Protein AF-A0A0C2GSX7-F1 (afdb_monomer_lite)

Radius of gyration: 16.63 Å; chains: 1; bounding box: 47×55×34 Å

Foldseek 3Di:
DQFQVVQQVVQQVLCVVLPHPFGKGWQADFPPDFSLVQAPPVQQQQFAAAPVRHTQFRGVQCLQAQGFGDQDFAAASVGDTPPGLDFKEHHCAAHNRGHHPFRQNNLNHQDQVGWGWIFRSVDRSRHHHVTDTDGLVDWTKIKMKTYHPDPVVVVCVCVVVVPPPSYIYIHIDGTDNSHDDPDPDDPPPDD

Secondary structure (DSSP, 8-state):
--SHHHHHHHHHHHHHHTT--SEEEE---BTTB-GGGSS-GGGTTS-EE-TTS-EEES-HHHHHTT----SPPPBBTTS-B-SSS--EEE--B-GGGPBPS-BHHHHT---TT-EEEEEETTSTTTTTTT-EEEETTS-EEEEEEEE----HHHHHHHHHTT---SSEEEEEEEEE-SS------------

Structure (mmCIF, N/CA/C/O backbone):
data_AF-A0A0C2GSX7-F1
#
_entry.id   AF-A0A0C2GSX7-F1
#
loop_
_atom_site.group_PDB
_atom_site.id
_atom_site.type_symbol
_atom_site.label_atom_id
_atom_site.label_alt_id
_atom_site.label_comp_id
_atom_site.label_asym_id
_atom_site.label_entity_id
_atom_site.label_seq_id
_atom_site.pdbx_PDB_ins_code
_atom_site.Cartn_x
_atom_site.Cartn_y
_atom_site.Cartn_z
_atom_site.occupancy
_atom_site.B_iso_or_equiv
_atom_site.auth_seq_id
_atom_site.auth_comp_id
_atom_site.auth_asym_id
_atom_site.auth_atom_id
_atom_site.pdbx_PDB_model_num
ATOM 1 N N . MET A 1 1 ? 8.573 -13.020 -2.183 1.00 79.00 1 MET A N 1
ATOM 2 C CA . MET A 1 1 ? 7.251 -12.721 -2.747 1.00 79.00 1 MET A CA 1
ATOM 3 C C . MET A 1 1 ? 6.743 -13.812 -3.682 1.00 79.00 1 MET A C 1
ATOM 5 O O . MET A 1 1 ? 5.621 -14.220 -3.447 1.00 79.00 1 MET A O 1
ATOM 9 N N . ARG A 1 2 ? 7.514 -14.383 -4.634 1.00 86.88 2 ARG A N 1
ATOM 10 C CA . ARG A 1 2 ? 6.996 -15.431 -5.569 1.00 86.88 2 ARG A CA 1
ATOM 11 C C . ARG A 1 2 ? 5.756 -14.955 -6.351 1.00 86.88 2 ARG A C 1
ATOM 13 O O . ARG A 1 2 ? 4.815 -15.706 -6.605 1.00 86.88 2 ARG A O 1
ATOM 20 N 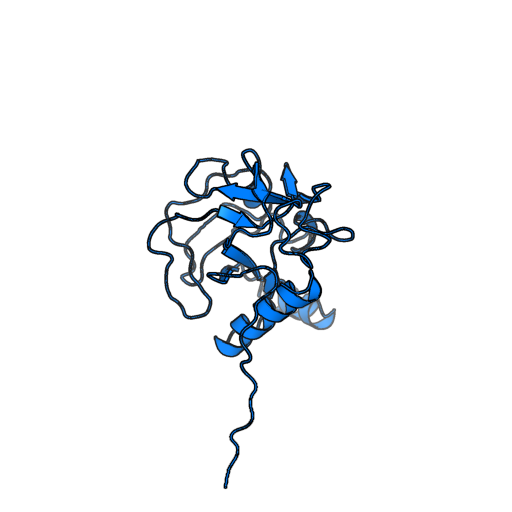N . GLY A 1 3 ? 5.762 -13.677 -6.705 1.00 91.12 3 GLY A N 1
ATOM 21 C CA . GLY A 1 3 ? 4.652 -12.974 -7.325 1.00 91.12 3 GLY A CA 1
ATOM 22 C C . GLY A 1 3 ? 3.571 -12.487 -6.359 1.00 91.12 3 GLY A C 1
ATOM 23 O O . GLY A 1 3 ? 3.593 -12.795 -5.169 1.00 91.12 3 GLY A O 1
ATOM 24 N N . MET A 1 4 ? 2.586 -11.751 -6.888 1.00 92.25 4 MET A N 1
ATOM 25 C CA . MET A 1 4 ? 1.484 -11.176 -6.092 1.00 92.25 4 MET A CA 1
ATOM 26 C C . MET A 1 4 ? 0.751 -12.184 -5.210 1.00 92.25 4 MET A C 1
ATOM 28 O O . MET A 1 4 ? 0.514 -11.917 -4.038 1.00 92.25 4 MET A O 1
ATOM 32 N N . ARG A 1 5 ? 0.424 -13.368 -5.745 1.00 92.19 5 ARG A N 1
ATOM 33 C CA . ARG A 1 5 ? -0.280 -14.409 -4.975 1.00 92.19 5 ARG A CA 1
ATOM 34 C C . ARG A 1 5 ? 0.521 -14.863 -3.759 1.00 92.19 5 ARG A C 1
ATOM 36 O O . ARG A 1 5 ? -0.068 -15.159 -2.728 1.00 92.19 5 ARG A O 1
ATOM 43 N N . GLY A 1 6 ? 1.847 -14.930 -3.873 1.00 92.62 6 GLY A N 1
ATOM 44 C CA . GLY A 1 6 ? 2.701 -15.290 -2.747 1.00 92.62 6 GLY A CA 1
ATOM 45 C C . GLY A 1 6 ? 2.819 -14.163 -1.720 1.00 92.62 6 GLY A C 1
ATOM 46 O O . GLY A 1 6 ? 2.856 -14.454 -0.529 1.00 92.62 6 GLY A O 1
ATOM 47 N N . ALA A 1 7 ? 2.808 -12.897 -2.154 1.00 93.12 7 ALA A N 1
ATOM 48 C CA . ALA A 1 7 ? 2.745 -11.747 -1.249 1.00 93.12 7 ALA A CA 1
ATOM 49 C C . ALA A 1 7 ? 1.418 -11.706 -0.464 1.00 93.12 7 ALA A C 1
ATOM 51 O O . ALA A 1 7 ? 1.440 -11.637 0.763 1.00 93.12 7 ALA A O 1
ATOM 52 N N . ASP A 1 8 ? 0.279 -11.852 -1.149 1.00 93.69 8 ASP A N 1
ATOM 53 C CA . ASP A 1 8 ? -1.048 -11.928 -0.517 1.00 93.69 8 ASP A CA 1
ATOM 54 C C . ASP A 1 8 ? -1.158 -13.129 0.435 1.00 93.69 8 ASP A C 1
ATOM 56 O O . ASP A 1 8 ? -1.622 -12.990 1.566 1.00 93.69 8 ASP A O 1
ATOM 60 N N . LEU A 1 9 ? -0.680 -14.307 0.014 1.00 93.19 9 LEU A N 1
ATOM 61 C CA . LEU A 1 9 ? -0.671 -15.503 0.858 1.00 93.19 9 LEU A CA 1
ATOM 62 C C . LEU A 1 9 ? 0.166 -15.303 2.126 1.00 93.19 9 LEU A C 1
ATOM 64 O O . LEU A 1 9 ? -0.189 -15.839 3.174 1.00 93.19 9 LEU A O 1
ATOM 68 N N . GLN A 1 10 ? 1.263 -14.548 2.049 1.00 92.62 10 GLN A N 1
ATOM 69 C CA . GLN A 1 10 ? 2.066 -14.246 3.226 1.00 92.62 10 GLN A CA 1
ATOM 70 C C . GLN A 1 10 ? 1.304 -13.345 4.200 1.00 92.62 10 GLN A C 1
ATOM 72 O O . GLN A 1 10 ? 1.200 -13.706 5.367 1.00 92.62 10 GLN A O 1
ATOM 77 N N . CYS A 1 11 ? 0.716 -12.239 3.726 1.00 93.88 11 CYS A N 1
ATOM 78 C CA . CYS A 1 11 ? -0.132 -11.378 4.559 1.00 93.88 11 CYS A CA 1
ATOM 79 C C . CYS A 1 11 ? -1.245 -12.182 5.240 1.00 93.88 11 CYS A C 1
ATOM 81 O O . CYS A 1 11 ? -1.454 -12.056 6.444 1.00 93.88 11 CYS A O 1
ATOM 83 N N . TYR A 1 12 ? -1.909 -13.064 4.489 1.00 93.06 12 TYR A N 1
ATOM 84 C CA . TYR A 1 12 ? -2.922 -13.959 5.034 1.00 93.06 12 TYR A CA 1
ATOM 85 C C . TYR A 1 12 ? -2.361 -14.877 6.130 1.00 93.06 12 TYR A C 1
ATOM 87 O O . TYR A 1 12 ? -2.949 -14.987 7.201 1.00 93.06 12 TYR A O 1
ATOM 95 N N . ARG A 1 13 ? -1.224 -15.540 5.892 1.00 93.62 13 ARG A N 1
ATOM 96 C CA . ARG A 1 13 ? -0.632 -16.481 6.856 1.00 93.62 13 ARG A CA 1
ATOM 97 C C . ARG A 1 13 ? -0.191 -15.795 8.142 1.00 93.62 13 ARG A C 1
ATOM 99 O O . ARG A 1 13 ? -0.545 -16.277 9.212 1.00 93.62 13 ARG A O 1
ATOM 106 N N . GLU A 1 14 ? 0.535 -14.686 8.040 1.00 93.00 14 GLU A N 1
ATOM 107 C CA . GLU A 1 14 ? 0.982 -13.909 9.203 1.00 93.00 14 GLU A CA 1
ATOM 108 C C . GLU A 1 14 ? -0.211 -13.420 10.033 1.00 93.00 14 GLU A C 1
ATOM 110 O O . G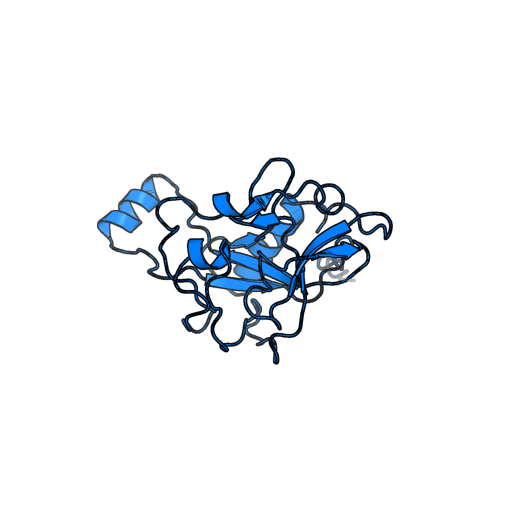LU A 1 14 ? -0.223 -13.576 11.253 1.00 93.00 14 GLU A O 1
ATOM 115 N N . ALA A 1 15 ? -1.270 -12.940 9.372 1.00 91.19 15 ALA A N 1
ATOM 116 C CA . ALA A 1 15 ? -2.510 -12.548 10.036 1.00 91.19 15 ALA A CA 1
ATOM 117 C C . ALA A 1 15 ? -3.138 -13.706 10.826 1.00 91.19 15 ALA A C 1
ATOM 119 O O . ALA A 1 15 ? -3.482 -13.544 11.996 1.00 91.19 15 ALA A O 1
ATOM 120 N N . ARG A 1 16 ? -3.251 -14.896 10.219 1.00 91.69 16 ARG A N 1
ATOM 121 C CA . ARG A 1 16 ? -3.828 -16.074 10.887 1.00 91.69 16 ARG A CA 1
ATOM 122 C C . ARG A 1 16 ? -2.973 -16.562 12.050 1.00 91.69 16 ARG A C 1
ATOM 124 O O . ARG A 1 16 ? -3.526 -16.889 13.094 1.00 91.69 16 ARG A O 1
ATOM 131 N N . MET A 1 17 ? -1.649 -16.565 11.900 1.00 92.19 17 MET A N 1
ATOM 132 C CA . MET A 1 17 ? -0.729 -16.931 12.984 1.00 92.19 17 MET A CA 1
ATOM 133 C C . MET A 1 17 ? -0.799 -15.944 14.157 1.00 92.19 17 MET A C 1
ATOM 135 O O . MET A 1 17 ? -0.690 -16.358 15.306 1.00 92.19 17 MET A O 1
ATOM 139 N N . ALA A 1 18 ? -1.048 -14.663 13.882 1.00 90.81 18 ALA A N 1
ATOM 140 C CA . ALA A 1 18 ? -1.250 -13.633 14.899 1.00 90.81 18 ALA A CA 1
ATOM 141 C C . ALA A 1 18 ? -2.682 -13.585 15.480 1.00 90.81 18 ALA A C 1
ATOM 143 O O . ALA A 1 18 ? -2.968 -12.746 16.338 1.00 90.81 18 ALA A O 1
ATOM 144 N N . GLY A 1 19 ? -3.578 -14.479 15.040 1.00 90.06 19 GLY A N 1
ATOM 145 C CA . GLY A 1 19 ? -4.940 -14.612 15.563 1.00 90.06 19 GLY A CA 1
ATOM 146 C C . GLY A 1 19 ? -5.969 -13.648 14.963 1.00 90.06 19 GLY A C 1
ATOM 147 O O . GLY A 1 19 ? -7.062 -13.516 15.511 1.00 90.06 19 GLY A O 1
ATOM 148 N N . PHE A 1 20 ? -5.664 -12.978 13.848 1.00 88.00 20 PHE A N 1
ATOM 149 C CA . PHE A 1 20 ? -6.642 -12.131 13.163 1.00 88.00 20 PHE A CA 1
ATOM 150 C C . PHE A 1 20 ? -7.714 -12.978 12.458 1.00 88.00 20 PHE A C 1
ATOM 152 O O . PHE A 1 20 ? -7.427 -13.965 11.768 1.00 88.00 20 PHE A O 1
ATOM 159 N N . THR A 1 21 ? -8.976 -12.577 12.618 1.00 86.62 21 THR A N 1
ATOM 160 C CA . THR A 1 21 ? -10.135 -13.220 11.977 1.00 86.62 21 THR A CA 1
ATOM 161 C C . THR A 1 21 ? -10.408 -12.663 10.580 1.00 86.62 21 THR A C 1
ATOM 163 O O . THR A 1 21 ? -10.909 -13.393 9.718 1.00 86.62 21 THR A O 1
ATOM 166 N N . THR A 1 22 ? -10.021 -11.416 10.328 1.00 85.56 22 THR A N 1
ATOM 167 C CA . THR A 1 22 ? -10.161 -10.737 9.039 1.00 85.56 22 THR A CA 1
ATOM 168 C C . THR A 1 22 ? -9.042 -11.112 8.066 1.00 85.56 22 THR A C 1
ATOM 170 O O . THR A 1 22 ? -8.089 -11.819 8.408 1.00 85.56 22 THR A O 1
ATOM 173 N N . THR A 1 23 ? -9.204 -10.722 6.803 1.00 87.56 23 THR A N 1
ATOM 174 C CA . THR A 1 23 ? -8.274 -11.066 5.723 1.00 87.56 23 THR A CA 1
ATOM 175 C C . THR A 1 23 ? -7.364 -9.881 5.432 1.00 87.56 23 THR A C 1
ATOM 177 O O . THR A 1 23 ? -7.813 -8.742 5.397 1.00 87.56 23 THR A O 1
ATOM 180 N N . PHE A 1 24 ? -6.085 -10.152 5.180 1.00 92.88 24 PHE A N 1
ATOM 181 C CA . PHE A 1 24 ? -5.092 -9.140 4.828 1.00 92.88 24 PHE A CA 1
ATOM 182 C C . PHE A 1 24 ? -4.537 -9.394 3.432 1.00 92.88 24 PHE A C 1
ATOM 184 O O . PHE A 1 24 ? -4.315 -10.544 3.046 1.00 92.88 24 PHE A O 1
ATOM 191 N N . ARG A 1 25 ? -4.285 -8.315 2.688 1.00 94.62 25 ARG A N 1
ATOM 192 C CA . ARG A 1 25 ? -3.679 -8.348 1.350 1.00 94.62 25 ARG A CA 1
ATOM 193 C C . ARG A 1 25 ? -2.470 -7.431 1.272 1.00 94.62 25 ARG A C 1
ATOM 195 O O . ARG A 1 25 ? -2.396 -6.439 1.993 1.00 94.62 25 ARG A O 1
ATOM 202 N N . ALA A 1 26 ? -1.525 -7.767 0.402 1.00 95.38 26 ALA A N 1
ATOM 203 C CA . ALA A 1 26 ? -0.302 -6.999 0.227 1.00 95.38 26 ALA A CA 1
ATOM 204 C C . ALA A 1 26 ? -0.599 -5.672 -0.483 1.00 95.38 26 ALA A C 1
ATOM 206 O O . ALA A 1 26 ? -1.263 -5.655 -1.517 1.00 95.38 26 ALA A O 1
ATOM 207 N N . MET A 1 27 ? -0.067 -4.567 0.042 1.00 95.12 27 MET A N 1
ATOM 208 C CA . MET A 1 27 ? -0.166 -3.223 -0.539 1.00 95.12 27 MET A CA 1
ATOM 209 C C . MET A 1 27 ? 0.795 -3.054 -1.722 1.00 95.12 27 MET A C 1
ATOM 211 O O . MET A 1 27 ? 1.740 -2.271 -1.671 1.00 95.12 27 MET A O 1
ATOM 215 N N . LEU A 1 28 ? 0.575 -3.830 -2.781 1.00 95.25 28 LEU A N 1
ATOM 216 C CA . LEU A 1 28 ? 1.411 -3.860 -3.976 1.00 95.25 28 LEU A CA 1
ATOM 217 C C . LEU A 1 28 ? 0.544 -3.725 -5.230 1.00 95.25 28 LEU A C 1
ATOM 219 O O . LEU A 1 28 ? -0.507 -4.354 -5.346 1.00 95.25 28 LEU A O 1
ATOM 223 N N . SER A 1 29 ? 1.019 -2.957 -6.203 1.00 95.19 29 SER A N 1
ATOM 224 C CA . SER A 1 29 ? 0.479 -2.987 -7.563 1.00 95.19 29 SER A CA 1
ATOM 225 C C . SER A 1 29 ? 1.067 -4.136 -8.376 1.00 95.19 29 SER A C 1
ATOM 227 O O . SER A 1 29 ? 2.153 -4.633 -8.097 1.00 95.19 29 SER A O 1
ATOM 229 N N . SER A 1 30 ? 0.362 -4.552 -9.422 1.00 90.88 30 SER A N 1
ATOM 230 C CA . SER A 1 30 ? 0.815 -5.549 -10.392 1.00 90.88 30 SER A CA 1
ATOM 231 C C . SER A 1 30 ? 0.183 -5.325 -11.760 1.00 90.88 30 SER A C 1
ATOM 233 O O . SER A 1 30 ? -0.688 -4.467 -11.923 1.00 90.88 30 SER A O 1
ATOM 235 N N . ASN A 1 31 ? 0.567 -6.156 -12.729 1.00 87.50 31 ASN A N 1
ATOM 236 C CA . ASN A 1 31 ? 0.040 -6.143 -14.093 1.00 87.50 31 ASN A CA 1
ATOM 237 C C . ASN A 1 31 ? -1.496 -6.094 -14.173 1.00 87.50 31 ASN A C 1
ATOM 239 O O . ASN A 1 31 ? -2.031 -5.433 -15.055 1.00 87.50 31 ASN A O 1
ATOM 243 N N . VAL A 1 32 ? -2.205 -6.741 -13.242 1.00 87.56 32 VAL A N 1
ATOM 244 C CA . VAL A 1 32 ? -3.678 -6.827 -13.251 1.00 87.56 32 VAL A CA 1
ATOM 245 C C . VAL A 1 32 ? -4.361 -6.096 -12.095 1.00 87.56 32 VAL A C 1
ATOM 247 O O . VAL A 1 32 ? -5.584 -6.009 -12.068 1.00 87.56 32 VAL A O 1
ATOM 250 N N . GLN A 1 33 ? -3.612 -5.531 -11.144 1.00 90.62 33 GLN A N 1
ATOM 251 C CA . GLN A 1 33 ? -4.190 -4.841 -9.987 1.00 90.62 33 GLN A CA 1
ATOM 252 C C . GLN A 1 33 ? -3.463 -3.542 -9.647 1.00 90.62 33 GLN A C 1
ATOM 254 O O . GLN A 1 33 ? -2.251 -3.535 -9.470 1.00 90.62 33 GLN A O 1
ATOM 259 N N . ASP A 1 34 ? -4.229 -2.460 -9.532 1.00 94.62 34 ASP A N 1
ATOM 260 C CA . ASP A 1 34 ? -3.755 -1.202 -8.957 1.00 94.62 34 ASP A CA 1
ATOM 261 C C . ASP A 1 34 ? -3.871 -1.272 -7.438 1.00 94.62 34 ASP A C 1
ATOM 263 O O . ASP A 1 34 ? -4.859 -1.805 -6.919 1.00 94.62 34 ASP A O 1
ATOM 267 N N . MET A 1 35 ? -2.916 -0.673 -6.731 1.00 94.75 35 MET A N 1
ATOM 268 C CA . MET A 1 35 ? -2.948 -0.580 -5.275 1.00 94.75 35 MET A CA 1
ATOM 269 C C . MET A 1 35 ? -4.243 0.082 -4.785 1.00 94.75 35 MET A C 1
ATOM 271 O O . MET A 1 35 ? -4.851 -0.408 -3.840 1.00 94.75 35 MET A O 1
ATOM 275 N N . LEU A 1 36 ? -4.740 1.106 -5.495 1.00 94.00 36 LEU A N 1
ATOM 276 C CA . LEU A 1 36 ? -6.027 1.769 -5.225 1.00 94.00 36 LEU A CA 1
ATOM 277 C C . LEU A 1 36 ? -7.195 0.790 -5.018 1.00 94.00 36 LEU A C 1
ATOM 279 O O . LEU A 1 36 ? -8.053 1.025 -4.169 1.00 94.00 36 LEU A O 1
ATOM 283 N N . ARG A 1 37 ? -7.219 -0.307 -5.784 1.00 92.44 37 ARG A N 1
ATOM 284 C CA . ARG A 1 37 ? -8.322 -1.279 -5.829 1.00 92.44 37 ARG A CA 1
ATOM 285 C C . ARG A 1 37 ? -8.176 -2.433 -4.836 1.00 92.44 37 ARG A C 1
ATOM 287 O O . ARG A 1 37 ? -8.962 -3.375 -4.891 1.00 92.44 37 ARG A O 1
ATOM 294 N N . ILE A 1 38 ? -7.171 -2.404 -3.961 1.00 92.62 38 ILE A N 1
ATOM 295 C CA . ILE A 1 38 ? -7.025 -3.418 -2.908 1.00 92.62 38 ILE A CA 1
ATOM 296 C C . ILE A 1 38 ? -8.147 -3.274 -1.877 1.00 92.62 38 ILE A C 1
ATOM 298 O O . ILE A 1 38 ? -8.738 -4.276 -1.479 1.00 92.62 38 ILE A O 1
ATOM 302 N N . VAL A 1 39 ? -8.444 -2.031 -1.490 1.00 90.69 39 VAL A N 1
ATOM 303 C CA . VAL A 1 39 ? -9.541 -1.672 -0.587 1.00 90.69 39 VAL A CA 1
ATOM 304 C C . VAL A 1 39 ? -10.783 -1.341 -1.413 1.00 90.69 39 VAL A C 1
ATOM 306 O O . VAL A 1 39 ? -10.698 -0.680 -2.454 1.00 90.69 39 VAL A O 1
ATOM 309 N N . HIS A 1 40 ? -11.943 -1.809 -0.951 1.00 88.25 40 HIS A N 1
ATOM 310 C CA . HIS A 1 40 ? -13.218 -1.561 -1.612 1.00 88.25 40 HIS A CA 1
ATOM 311 C C . HIS A 1 40 ? -13.533 -0.057 -1.660 1.00 88.25 40 HIS A C 1
ATOM 313 O O . HIS A 1 40 ? -13.227 0.684 -0.728 1.00 88.25 40 HIS A O 1
ATOM 319 N N . ALA A 1 41 ? -14.181 0.402 -2.736 1.00 88.12 41 ALA A N 1
ATOM 320 C CA . ALA A 1 41 ? -14.427 1.830 -2.960 1.00 88.12 41 ALA A CA 1
ATOM 321 C C . ALA A 1 41 ? -15.225 2.508 -1.831 1.00 88.12 41 ALA A C 1
ATOM 323 O O . ALA A 1 41 ? -15.006 3.681 -1.538 1.00 88.12 41 ALA A O 1
ATOM 324 N N . ALA A 1 42 ? -16.109 1.758 -1.165 1.00 85.94 42 ALA A N 1
ATOM 325 C CA . ALA A 1 42 ? -16.900 2.238 -0.028 1.00 85.94 42 ALA A CA 1
ATOM 326 C C . ALA A 1 42 ? -16.069 2.559 1.232 1.00 85.94 42 ALA A C 1
ATOM 328 O O . ALA A 1 42 ? -16.569 3.258 2.114 1.00 85.94 42 ALA A O 1
ATOM 329 N N . ASP A 1 43 ? -14.829 2.067 1.305 1.00 87.00 43 ASP A N 1
ATOM 330 C CA . ASP A 1 43 ? -13.919 2.243 2.443 1.00 87.00 43 ASP A CA 1
ATOM 331 C C . ASP A 1 43 ? -12.741 3.172 2.108 1.00 87.00 43 ASP A C 1
ATOM 333 O O . ASP A 1 43 ? -11.790 3.305 2.875 1.00 87.00 43 ASP A O 1
ATOM 337 N N . TRP A 1 44 ? -12.785 3.854 0.960 1.00 91.00 44 TRP A N 1
ATOM 338 C CA . TRP A 1 44 ? -11.729 4.782 0.547 1.00 91.00 44 TRP A CA 1
ATOM 339 C C . TRP A 1 44 ? -11.543 5.977 1.496 1.00 91.00 44 TRP A C 1
ATOM 341 O O . TRP A 1 44 ? -10.443 6.530 1.572 1.00 91.00 44 TRP A O 1
ATOM 351 N N . ASP A 1 45 ? -12.593 6.346 2.231 1.00 91.38 45 ASP A N 1
ATOM 352 C CA . ASP A 1 45 ? -12.582 7.407 3.245 1.00 91.38 45 ASP A CA 1
ATOM 353 C C . ASP A 1 45 ? -12.387 6.889 4.673 1.00 91.38 45 ASP A C 1
ATOM 355 O O . ASP A 1 45 ? -12.345 7.676 5.614 1.00 91.38 45 ASP A O 1
ATOM 359 N N . THR A 1 46 ? -12.236 5.576 4.849 1.00 89.88 46 THR A N 1
ATOM 360 C CA . THR A 1 46 ? -12.050 4.977 6.169 1.00 89.88 46 THR A CA 1
ATOM 361 C C . THR A 1 46 ? -10.647 5.300 6.699 1.00 89.88 46 THR A C 1
ATOM 363 O O . THR A 1 46 ? -9.664 5.051 5.986 1.00 89.88 46 THR A O 1
ATOM 366 N N . PRO A 1 47 ? -10.518 5.846 7.926 1.00 93.12 47 PRO A N 1
ATOM 367 C CA . PRO A 1 47 ? -9.229 6.125 8.550 1.00 93.12 47 PRO A CA 1
ATOM 368 C C . PRO A 1 47 ? -8.336 4.896 8.631 1.00 93.12 47 PRO A C 1
ATOM 370 O O . PRO A 1 47 ? -8.813 3.784 8.830 1.00 93.12 47 PRO A O 1
ATOM 373 N N . VAL A 1 48 ? -7.027 5.093 8.516 1.00 93.06 48 VAL A N 1
ATOM 374 C CA . VAL A 1 48 ? -6.058 3.994 8.511 1.00 93.06 48 VAL A CA 1
ATOM 375 C C . VAL A 1 48 ? -5.265 4.013 9.807 1.00 93.06 48 VAL A C 1
ATOM 377 O O . VAL A 1 48 ? -4.710 5.050 10.173 1.00 93.06 48 VAL A O 1
ATOM 380 N N . VAL A 1 49 ? -5.180 2.874 10.489 1.00 93.38 49 VAL A N 1
ATOM 381 C CA . VAL A 1 49 ? -4.585 2.733 11.824 1.00 93.38 49 VAL A CA 1
ATOM 382 C C . VAL A 1 49 ? -3.568 1.601 11.895 1.00 93.38 49 VAL A C 1
ATOM 384 O O . VAL A 1 49 ? -3.511 0.731 11.025 1.00 93.38 49 VAL A O 1
ATOM 387 N N . ASN A 1 50 ? -2.759 1.604 12.953 1.00 92.31 50 ASN A N 1
ATOM 388 C CA . ASN A 1 50 ? -1.935 0.460 13.337 1.00 92.31 50 ASN A CA 1
ATOM 389 C C . ASN A 1 50 ? -2.694 -0.496 14.282 1.00 92.31 50 ASN A C 1
ATOM 391 O O . ASN A 1 50 ? -3.828 -0.232 14.677 1.00 92.31 50 ASN A O 1
ATOM 395 N N . ILE A 1 51 ? -2.060 -1.600 14.703 1.00 90.56 51 ILE A N 1
ATOM 396 C CA . ILE A 1 51 ? -2.703 -2.622 15.565 1.00 90.56 51 ILE A CA 1
ATOM 397 C C . ILE A 1 51 ? -3.118 -2.130 16.948 1.00 90.56 51 ILE A C 1
ATOM 399 O O . ILE A 1 51 ? -3.832 -2.834 17.657 1.00 90.56 51 ILE A O 1
ATOM 403 N N . ARG A 1 52 ? -2.642 -0.956 17.365 1.00 90.94 52 ARG A N 1
ATOM 404 C CA . ARG A 1 52 ? -3.029 -0.324 18.627 1.00 90.94 52 ARG A CA 1
ATOM 405 C C . ARG A 1 52 ? -4.209 0.633 18.452 1.00 90.94 52 ARG A C 1
ATOM 407 O O . ARG A 1 52 ? -4.578 1.298 19.412 1.00 90.94 52 ARG A O 1
ATOM 414 N N . GLY A 1 53 ? -4.775 0.721 17.247 1.00 90.44 53 GLY A N 1
ATOM 415 C CA . GLY A 1 53 ? -5.829 1.673 16.907 1.00 90.44 53 GLY A CA 1
ATOM 416 C C . GLY A 1 53 ? -5.322 3.107 16.745 1.00 90.44 53 GLY A C 1
ATOM 417 O O . GLY A 1 53 ? -6.121 4.035 16.686 1.00 90.44 53 GLY A O 1
ATOM 418 N N . GLU A 1 54 ? -4.006 3.325 16.678 1.00 92.19 54 GLU A N 1
ATOM 419 C CA . GLU A 1 54 ? -3.459 4.667 16.495 1.00 92.19 54 GLU A CA 1
ATOM 420 C C . GLU A 1 54 ? -3.527 5.062 15.015 1.00 92.19 54 GLU A C 1
ATOM 422 O O . GLU A 1 54 ? -3.072 4.319 14.142 1.00 92.19 54 GLU A O 1
ATOM 427 N N . HIS A 1 55 ? -4.054 6.255 14.731 1.00 92.56 55 HIS A N 1
ATOM 428 C CA . HIS A 1 55 ? -4.161 6.792 13.374 1.00 92.56 55 HIS A CA 1
ATOM 429 C C . HIS A 1 55 ? -2.793 6.936 12.707 1.00 92.56 55 HIS A C 1
ATOM 431 O O . HIS A 1 55 ? -1.902 7.616 13.220 1.00 92.56 55 HIS A O 1
ATOM 437 N N . LEU A 1 56 ? -2.654 6.324 11.533 1.00 90.94 56 LEU A N 1
ATOM 438 C CA . LEU A 1 56 ? -1.508 6.435 10.634 1.00 90.94 56 LEU A CA 1
ATOM 439 C C . LEU A 1 56 ? -1.784 7.442 9.519 1.00 90.94 56 LEU A C 1
ATOM 441 O O . LEU A 1 56 ? -0.931 8.284 9.249 1.00 90.94 56 LEU A O 1
ATOM 445 N N . PHE A 1 57 ? -2.970 7.366 8.910 1.00 92.12 57 PHE A N 1
ATOM 446 C CA . PHE A 1 57 ? -3.428 8.265 7.850 1.00 92.12 57 PHE A CA 1
ATOM 447 C C . PHE A 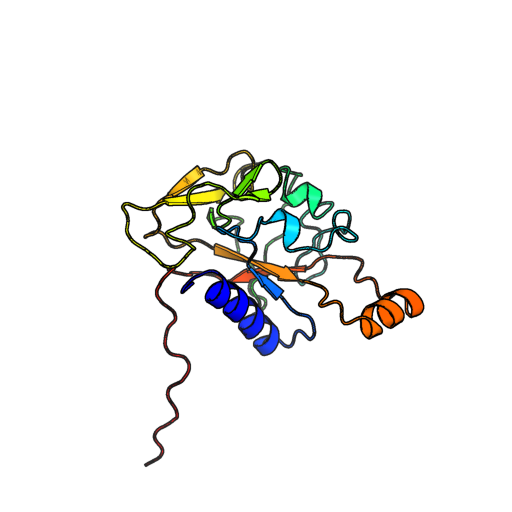1 57 ? -4.909 8.602 8.036 1.00 92.12 57 PHE A C 1
ATOM 449 O O . PHE A 1 57 ? -5.673 7.816 8.599 1.00 92.12 57 PHE A O 1
ATOM 456 N N . ALA A 1 58 ? -5.320 9.764 7.523 1.00 93.44 58 ALA A N 1
ATOM 457 C CA . ALA A 1 58 ? -6.703 10.232 7.610 1.00 93.44 58 ALA A CA 1
ATOM 458 C C . ALA A 1 58 ? -7.697 9.321 6.872 1.00 93.44 58 ALA A C 1
ATOM 460 O O . ALA A 1 58 ? -8.831 9.184 7.315 1.00 93.44 58 ALA A O 1
ATOM 461 N N . SER A 1 59 ? -7.272 8.696 5.771 1.00 93.56 59 SER A N 1
ATOM 462 C CA . SER A 1 59 ? -8.077 7.754 4.993 1.00 93.56 59 SER A CA 1
ATOM 463 C C . SER A 1 59 ? -7.216 6.883 4.079 1.00 93.56 59 SER A C 1
ATOM 465 O O . SER A 1 59 ? -6.024 7.149 3.896 1.00 93.56 59 SER A O 1
ATOM 467 N N . TRP A 1 60 ? -7.813 5.873 3.441 1.00 93.56 60 TRP A N 1
ATOM 468 C CA . TRP A 1 60 ? -7.141 5.132 2.371 1.00 93.56 60 TRP A CA 1
ATOM 469 C C . TRP A 1 60 ? -6.731 6.046 1.210 1.00 93.56 60 TRP A C 1
ATOM 471 O O . TRP A 1 60 ? -5.596 5.966 0.748 1.00 93.56 60 TRP A O 1
ATOM 481 N N . ARG A 1 61 ? -7.582 6.993 0.782 1.00 93.50 61 ARG A N 1
ATOM 482 C CA . ARG A 1 61 ? -7.184 7.994 -0.231 1.00 93.50 61 ARG A CA 1
ATOM 483 C C . ARG A 1 61 ? -5.974 8.809 0.204 1.00 93.50 61 ARG A C 1
ATOM 485 O O . ARG A 1 61 ? -5.138 9.115 -0.642 1.00 93.50 61 ARG A O 1
ATOM 492 N N . ALA A 1 62 ? -5.861 9.136 1.489 1.00 92.75 62 ALA A N 1
ATOM 493 C CA . ALA A 1 62 ? -4.698 9.842 2.012 1.00 92.75 62 ALA A CA 1
ATOM 494 C C . ALA A 1 62 ? -3.415 9.002 1.862 1.00 92.75 62 ALA A C 1
ATOM 496 O O . ALA A 1 62 ? -2.387 9.551 1.489 1.00 92.75 62 ALA A O 1
ATOM 497 N N . VAL A 1 63 ? -3.469 7.676 2.043 1.00 92.31 63 VAL A N 1
ATOM 498 C CA . VAL A 1 63 ? -2.317 6.788 1.775 1.00 92.31 63 VAL A CA 1
ATOM 499 C C . VAL A 1 63 ? -1.849 6.897 0.320 1.00 92.31 63 VAL A C 1
ATOM 501 O O . VAL A 1 63 ? -0.650 6.925 0.060 1.00 92.31 63 VAL A O 1
ATOM 504 N N . LEU A 1 64 ? -2.790 6.956 -0.627 1.00 92.88 64 LEU A N 1
ATOM 505 C CA . LEU A 1 64 ? -2.513 6.930 -2.071 1.00 92.88 64 LEU A CA 1
ATOM 506 C C . LEU A 1 64 ? -2.089 8.276 -2.666 1.00 92.88 64 LEU A C 1
ATOM 508 O O . LEU A 1 64 ? -1.586 8.307 -3.787 1.00 92.88 64 LEU A O 1
ATOM 512 N N . ASN A 1 65 ? -2.348 9.368 -1.948 1.00 89.50 65 ASN A N 1
ATOM 513 C CA . ASN A 1 65 ? -2.136 10.742 -2.405 1.00 89.50 65 ASN A CA 1
ATOM 514 C C . ASN A 1 65 ? -1.301 11.543 -1.398 1.00 89.50 65 ASN A C 1
ATOM 516 O O . ASN A 1 65 ? -1.525 12.737 -1.217 1.00 89.50 65 ASN A O 1
ATOM 520 N N . ASP A 1 66 ? -0.376 10.873 -0.706 1.00 81.69 66 ASP A N 1
ATOM 521 C CA . ASP A 1 66 ? 0.643 11.522 0.129 1.00 81.69 66 ASP A CA 1
ATOM 522 C C . ASP A 1 66 ? 0.096 12.366 1.277 1.00 81.69 66 ASP A C 1
ATOM 524 O O . ASP A 1 66 ? 0.714 13.332 1.727 1.00 81.69 66 ASP A O 1
ATOM 528 N N . GLY A 1 67 ? -1.052 11.955 1.807 1.00 83.00 67 GLY A N 1
ATOM 529 C CA . GLY A 1 67 ? -1.565 12.486 3.053 1.00 83.00 67 GLY A CA 1
ATOM 530 C C . GLY A 1 67 ? -0.532 12.347 4.168 1.00 83.00 67 GLY A C 1
ATOM 531 O O . GLY A 1 67 ? 0.238 11.383 4.227 1.00 83.00 67 GLY A O 1
ATOM 532 N N . GLN A 1 68 ? -0.518 13.330 5.067 1.00 83.00 68 GLN A N 1
ATOM 533 C CA . GLN A 1 68 ? 0.448 13.381 6.153 1.00 83.00 68 GLN A CA 1
ATOM 534 C C . GLN A 1 68 ? 0.344 12.118 7.020 1.00 83.00 68 GLN A C 1
ATOM 536 O O . GLN A 1 68 ? -0.668 11.876 7.682 1.00 83.00 68 GLN A O 1
ATOM 541 N N . ARG A 1 69 ? 1.417 11.321 7.029 1.00 86.31 69 ARG A N 1
ATOM 542 C CA . ARG A 1 69 ? 1.540 10.176 7.929 1.00 86.31 69 ARG A CA 1
ATOM 543 C C . ARG A 1 69 ? 1.804 10.677 9.342 1.00 86.31 69 ARG A C 1
ATOM 545 O O . ARG A 1 69 ? 2.645 11.554 9.548 1.00 86.31 69 ARG A O 1
ATOM 552 N N . SER A 1 70 ? 1.137 10.086 10.323 1.00 86.25 70 SER A N 1
ATOM 553 C CA . SER A 1 70 ? 1.451 10.356 11.722 1.00 86.25 70 SER A CA 1
ATOM 554 C C . SER A 1 70 ? 2.847 9.835 12.099 1.00 86.25 70 SER A C 1
ATOM 556 O O . SER A 1 70 ? 3.408 8.944 11.459 1.00 86.25 70 SER A O 1
ATOM 558 N N . THR A 1 71 ? 3.418 10.357 13.184 1.00 85.75 71 THR A N 1
ATOM 559 C CA . THR A 1 71 ? 4.689 9.870 13.752 1.00 85.75 71 THR A CA 1
ATOM 560 C C . THR A 1 71 ? 4.544 8.544 14.504 1.00 85.75 71 THR A C 1
ATOM 562 O O . THR A 1 71 ? 5.529 8.027 15.031 1.00 85.75 71 THR A O 1
ATOM 565 N N . ARG A 1 72 ? 3.332 7.971 14.550 1.00 88.62 72 ARG A N 1
ATOM 566 C CA . ARG A 1 72 ? 3.060 6.705 15.232 1.00 88.62 72 ARG A CA 1
ATOM 567 C C . ARG A 1 72 ? 3.803 5.552 14.545 1.00 88.62 72 ARG A C 1
ATOM 569 O O . ARG A 1 72 ? 4.001 5.584 13.321 1.00 88.62 72 ARG A O 1
ATOM 576 N N . PRO A 1 73 ? 4.243 4.545 15.315 1.00 87.50 73 PRO A N 1
ATOM 577 C CA . PRO A 1 73 ? 4.984 3.426 14.763 1.00 87.50 73 PRO A CA 1
ATOM 578 C C . PRO A 1 73 ? 4.083 2.507 13.935 1.00 87.50 73 PRO A C 1
ATOM 580 O O . PRO A 1 73 ? 2.890 2.334 14.207 1.00 87.50 73 PRO A O 1
ATOM 583 N N . LEU A 1 74 ? 4.698 1.881 12.935 1.00 88.25 74 LEU A N 1
ATOM 584 C CA . LEU A 1 74 ? 4.141 0.718 12.259 1.00 88.25 74 LEU A CA 1
ATOM 585 C C . LEU A 1 74 ? 4.508 -0.537 13.044 1.00 88.25 74 LEU A C 1
ATOM 587 O O . LEU A 1 74 ? 5.595 -0.627 13.618 1.00 88.25 74 LEU A O 1
ATOM 591 N N . TYR A 1 75 ? 3.600 -1.503 13.037 1.00 89.62 75 TYR A N 1
ATOM 592 C CA . TYR A 1 75 ? 3.768 -2.768 13.734 1.00 89.62 75 TYR A CA 1
ATOM 593 C C . TYR A 1 75 ? 3.746 -3.923 12.745 1.00 89.62 75 TYR A C 1
ATOM 595 O O . TYR A 1 75 ? 3.040 -3.869 11.735 1.00 89.62 75 TYR A O 1
ATOM 603 N N . SER A 1 76 ? 4.496 -4.973 13.056 1.00 90.81 76 SER A N 1
ATOM 604 C CA . SER A 1 76 ? 4.363 -6.277 12.417 1.00 90.81 76 SER A CA 1
ATOM 605 C C . SER A 1 76 ? 3.289 -7.126 13.093 1.00 90.81 76 SER A C 1
ATOM 607 O O . SER A 1 76 ? 2.772 -6.786 14.160 1.00 90.81 76 SER A O 1
ATOM 609 N N . PHE A 1 77 ? 2.910 -8.226 12.439 1.00 89.75 77 PHE A N 1
ATOM 610 C CA . PHE A 1 77 ? 1.856 -9.132 12.912 1.00 89.75 77 PHE A CA 1
ATOM 611 C C . PHE A 1 77 ? 2.146 -9.726 14.299 1.00 89.75 77 PHE A C 1
ATOM 613 O O . PHE A 1 77 ? 1.231 -9.922 15.094 1.00 89.75 77 PHE A O 1
ATOM 620 N N . ASP A 1 78 ? 3.418 -9.930 14.626 1.00 86.81 78 ASP A N 1
ATOM 621 C CA . ASP A 1 78 ? 3.914 -10.383 15.930 1.00 86.81 78 ASP A CA 1
ATOM 622 C C . ASP A 1 78 ? 3.971 -9.271 17.000 1.00 86.81 78 ASP A C 1
ATOM 624 O O . ASP A 1 78 ? 4.488 -9.484 18.094 1.00 86.81 78 ASP A O 1
ATOM 628 N N . ARG A 1 79 ? 3.403 -8.092 16.709 1.00 87.50 79 ARG A N 1
ATOM 629 C CA . ARG A 1 79 ? 3.285 -6.930 17.609 1.00 87.50 79 ARG A CA 1
ATOM 630 C C . ARG A 1 79 ? 4.606 -6.235 17.936 1.00 87.50 79 ARG A C 1
ATOM 632 O O . ARG A 1 79 ? 4.630 -5.356 18.801 1.00 87.50 79 ARG A O 1
ATOM 639 N N . HIS A 1 80 ? 5.676 -6.536 17.207 1.00 86.81 80 HIS A N 1
ATOM 640 C CA . HIS A 1 80 ? 6.887 -5.730 17.270 1.00 86.81 80 HIS A CA 1
ATOM 641 C C . HIS A 1 80 ? 6.687 -4.423 16.506 1.00 86.81 80 HIS A C 1
ATOM 643 O O . HIS A 1 80 ? 6.164 -4.390 15.392 1.00 86.81 80 HIS A O 1
ATOM 649 N N . HIS A 1 81 ? 7.083 -3.318 17.130 1.00 80.44 81 HIS A N 1
ATOM 650 C CA . HIS A 1 81 ? 7.077 -2.025 16.470 1.00 80.44 81 HIS A CA 1
ATOM 651 C C . HIS A 1 81 ? 8.369 -1.859 15.673 1.00 80.44 81 HIS A C 1
ATOM 653 O O . HIS A 1 81 ? 9.455 -2.234 16.118 1.00 80.44 81 HIS A O 1
ATOM 659 N N . LEU A 1 82 ? 8.265 -1.243 14.505 1.00 74.75 82 LEU A N 1
ATOM 660 C CA . LEU A 1 82 ? 9.428 -0.747 13.789 1.00 74.75 82 LEU A CA 1
ATOM 661 C C . LEU A 1 82 ? 9.923 0.496 14.542 1.00 74.75 82 LEU A C 1
ATOM 663 O O . LEU A 1 82 ? 9.292 1.551 14.491 1.00 74.75 82 LEU A O 1
ATOM 667 N N . SER A 1 83 ? 11.018 0.339 15.296 1.00 58.25 83 SER A N 1
ATOM 668 C CA . SER A 1 83 ? 11.545 1.308 16.278 1.00 58.25 83 SER A CA 1
ATOM 669 C C . SER A 1 83 ? 11.924 2.678 15.716 1.00 58.25 83 SER A C 1
ATOM 671 O O . SER A 1 83 ? 12.093 3.622 16.482 1.00 58.25 83 SER A O 1
ATOM 673 N N . ARG A 1 84 ? 11.965 2.825 14.389 1.00 57.50 84 ARG A N 1
ATOM 674 C CA . ARG A 1 84 ? 11.982 4.098 13.658 1.00 57.50 84 ARG A CA 1
ATOM 675 C C . ARG A 1 84 ? 11.222 3.928 12.334 1.00 57.50 84 ARG A C 1
ATOM 677 O O . ARG A 1 84 ? 11.159 2.801 11.840 1.00 57.50 84 ARG A O 1
ATOM 684 N N . PRO A 1 85 ? 10.702 4.998 11.697 1.00 56.03 85 PRO A N 1
ATOM 685 C CA . PRO A 1 85 ? 10.108 4.935 10.350 1.00 56.03 85 PRO A CA 1
ATOM 686 C C . PRO A 1 85 ? 11.109 4.580 9.231 1.00 56.03 85 PRO A C 1
ATOM 688 O O . PRO A 1 85 ? 10.834 4.759 8.047 1.00 56.03 85 PRO A O 1
ATOM 691 N N . ASP A 1 86 ? 12.271 4.047 9.593 1.00 59.47 86 ASP A N 1
ATOM 692 C CA . ASP A 1 86 ? 13.352 3.693 8.703 1.00 59.47 86 ASP A CA 1
ATOM 693 C C . ASP A 1 86 ? 13.022 2.375 8.016 1.00 59.47 86 ASP A C 1
ATOM 695 O O . ASP A 1 86 ? 13.336 1.295 8.522 1.00 59.47 86 ASP A O 1
ATOM 699 N N . LYS A 1 87 ? 12.394 2.477 6.846 1.00 77.12 87 LYS A N 1
ATOM 700 C CA . LYS A 1 87 ? 12.688 1.632 5.687 1.00 77.12 87 LYS A CA 1
ATOM 701 C C . LYS A 1 87 ? 11.913 2.121 4.477 1.00 77.12 87 LYS A C 1
ATOM 703 O O . LYS A 1 87 ? 10.845 2.722 4.573 1.00 77.12 87 LYS A O 1
ATOM 708 N N . ARG A 1 88 ? 12.481 1.800 3.321 1.00 88.81 88 ARG A N 1
ATOM 709 C CA . ARG A 1 88 ? 11.762 1.878 2.062 1.00 88.81 88 ARG A CA 1
ATOM 710 C C . ARG A 1 88 ? 10.727 0.756 2.006 1.00 88.81 88 ARG A C 1
ATOM 712 O O . ARG A 1 88 ? 10.953 -0.329 2.554 1.00 88.81 88 ARG A O 1
ATOM 719 N N . ILE A 1 89 ? 9.607 1.023 1.356 1.00 91.31 89 ILE A N 1
ATOM 720 C CA . ILE A 1 89 ? 8.462 0.120 1.260 1.00 91.31 89 ILE A CA 1
ATOM 721 C C . ILE A 1 89 ? 8.218 -0.199 -0.198 1.00 91.31 89 ILE A C 1
ATOM 723 O O . ILE A 1 89 ? 8.090 0.710 -1.010 1.00 91.31 89 ILE A O 1
ATOM 727 N N . TRP A 1 90 ? 8.111 -1.481 -0.525 1.00 94.44 90 TRP A N 1
ATOM 728 C CA . TRP A 1 90 ? 7.653 -1.892 -1.844 1.00 94.44 90 TRP A CA 1
ATOM 729 C C . TRP A 1 90 ? 6.173 -1.552 -2.021 1.00 94.44 90 TRP A C 1
ATOM 731 O O . TRP A 1 90 ? 5.361 -1.903 -1.169 1.00 94.44 90 TRP A O 1
ATOM 741 N N . HIS A 1 91 ? 5.820 -0.917 -3.140 1.00 94.31 91 HIS A N 1
ATOM 742 C CA . HIS A 1 91 ? 4.418 -0.751 -3.552 1.00 94.31 91 HIS A CA 1
ATOM 743 C C . HIS A 1 91 ? 4.217 -0.796 -5.074 1.00 94.31 91 HIS A C 1
ATOM 745 O O . HIS A 1 91 ? 3.111 -1.085 -5.532 1.00 94.31 91 HIS A O 1
ATOM 751 N N . GLY A 1 92 ? 5.247 -0.526 -5.887 1.00 95.06 92 GLY A N 1
ATOM 752 C CA . GLY A 1 92 ? 5.186 -0.662 -7.349 1.00 95.06 92 GLY A CA 1
ATOM 753 C C . GLY A 1 92 ? 4.136 0.233 -8.011 1.00 95.06 92 GLY A C 1
ATOM 754 O O . GLY A 1 92 ? 3.571 -0.135 -9.036 1.00 95.06 92 GLY A O 1
ATOM 755 N N . SER A 1 93 ? 3.815 1.373 -7.396 1.00 94.31 93 SER A N 1
ATOM 756 C CA . SER A 1 93 ? 2.735 2.273 -7.824 1.00 94.31 93 SER A CA 1
ATOM 757 C C . SER A 1 93 ? 3.250 3.697 -8.031 1.00 94.31 93 SER A C 1
ATOM 759 O O . SER A 1 93 ? 4.278 4.066 -7.473 1.00 94.31 93 SER A O 1
ATOM 761 N N . LYS A 1 94 ? 2.527 4.497 -8.810 1.00 92.06 94 LYS A N 1
ATOM 762 C CA . LYS A 1 94 ? 2.674 5.957 -8.905 1.00 92.06 94 LYS A CA 1
ATOM 763 C C . LYS A 1 94 ? 1.570 6.645 -8.081 1.00 92.06 94 LYS A C 1
ATOM 765 O O . LYS A 1 94 ? 0.802 5.970 -7.389 1.00 92.06 94 LYS A O 1
ATOM 770 N N . SER A 1 95 ? 1.490 7.975 -8.180 1.00 90.56 95 SER A N 1
ATOM 771 C CA . SER A 1 95 ? 0.427 8.798 -7.580 1.00 90.56 95 SER A CA 1
ATOM 772 C C . SER A 1 95 ? -0.976 8.229 -7.821 1.00 90.56 95 SER A C 1
ATOM 774 O O . SER A 1 95 ? -1.257 7.649 -8.875 1.00 90.56 95 SER A O 1
ATOM 776 N N . GLY A 1 96 ? -1.834 8.328 -6.804 1.00 91.31 96 GLY A N 1
ATOM 777 C CA . GLY A 1 96 ? -3.182 7.764 -6.806 1.00 91.31 96 GLY A CA 1
ATOM 778 C C . GLY A 1 96 ? -3.231 6.241 -6.655 1.00 91.31 96 GLY A C 1
ATOM 779 O O . GLY A 1 96 ? -4.301 5.651 -6.790 1.00 91.31 96 GLY A O 1
ATOM 780 N N . GLY A 1 97 ? -2.100 5.577 -6.385 1.00 92.44 97 GLY A N 1
ATOM 781 C CA . GLY A 1 97 ? -2.043 4.121 -6.238 1.00 92.44 97 GLY A CA 1
ATOM 782 C C . GLY A 1 97 ? -2.202 3.358 -7.552 1.00 92.44 97 GLY A C 1
ATOM 783 O O . GLY A 1 97 ? -2.600 2.192 -7.532 1.00 92.44 97 GLY A O 1
ATOM 784 N N . ILE A 1 98 ? -1.926 4.009 -8.681 1.00 94.31 98 ILE A N 1
ATOM 785 C CA . ILE A 1 98 ? -1.967 3.402 -10.014 1.00 94.31 98 ILE A CA 1
ATOM 786 C C . ILE A 1 98 ? -0.693 2.597 -10.240 1.00 94.31 98 ILE A C 1
ATOM 788 O O . ILE A 1 98 ? 0.395 3.053 -9.880 1.00 94.31 98 ILE A O 1
ATOM 792 N N . ARG A 1 99 ? -0.807 1.406 -10.837 1.00 93.94 99 ARG A N 1
ATOM 793 C CA . ARG A 1 99 ? 0.354 0.548 -11.104 1.00 93.94 99 ARG A CA 1
ATOM 794 C C . ARG A 1 99 ? 1.450 1.306 -11.865 1.00 93.94 99 ARG A C 1
ATOM 796 O O . ARG A 1 99 ? 1.182 2.006 -12.842 1.00 93.94 99 ARG A O 1
ATOM 803 N N . ALA A 1 100 ? 2.695 1.163 -11.419 1.00 90.81 100 ALA A N 1
ATOM 804 C CA . ALA A 1 100 ? 3.846 1.547 -12.224 1.00 90.81 100 ALA A CA 1
ATOM 805 C C . ALA A 1 100 ? 4.029 0.542 -13.376 1.00 90.81 100 ALA A C 1
ATOM 807 O O . ALA A 1 100 ? 3.395 -0.511 -13.382 1.00 90.81 100 ALA A O 1
ATOM 808 N N . GLY A 1 101 ? 4.883 0.858 -14.352 1.00 85.50 101 GLY A N 1
ATOM 809 C CA . GLY A 1 101 ? 5.278 -0.115 -15.381 1.00 85.50 101 GLY A CA 1
ATOM 810 C C . GLY A 1 101 ? 6.162 -1.230 -14.813 1.00 85.50 101 GLY A C 1
ATOM 811 O O . GLY A 1 101 ? 6.025 -2.380 -15.219 1.00 85.50 101 GLY A O 1
ATOM 812 N N . ASP A 1 102 ? 6.983 -0.892 -13.813 1.00 87.12 102 ASP A N 1
ATOM 813 C CA . ASP A 1 102 ? 8.005 -1.772 -13.250 1.00 87.12 102 ASP A CA 1
ATOM 814 C C . ASP A 1 102 ? 7.668 -2.197 -11.814 1.00 87.12 102 ASP A C 1
ATOM 816 O O . ASP A 1 102 ? 7.424 -1.373 -10.923 1.00 87.12 102 ASP A O 1
ATOM 820 N N . TYR A 1 103 ? 7.640 -3.512 -11.595 1.00 91.94 103 TYR A N 1
ATOM 821 C CA . TYR A 1 103 ? 7.325 -4.150 -10.313 1.00 91.94 103 TYR A CA 1
ATOM 822 C C . TYR A 1 103 ? 8.026 -5.517 -10.184 1.00 91.94 103 TYR A C 1
ATOM 824 O O . TYR A 1 103 ? 7.394 -6.534 -9.895 1.00 91.94 103 TYR A O 1
ATOM 832 N N . CYS A 1 104 ? 9.341 -5.566 -10.434 1.00 93.38 104 CYS A N 1
ATOM 833 C CA . CYS A 1 104 ? 10.174 -6.769 -10.258 1.00 93.38 104 CYS A CA 1
ATOM 834 C C . CYS A 1 104 ? 9.643 -8.037 -10.957 1.00 93.38 104 CYS A C 1
ATOM 836 O O . CYS A 1 104 ? 9.558 -9.103 -10.336 1.00 93.38 104 CYS A O 1
ATOM 838 N N . ASP A 1 105 ? 9.245 -7.909 -12.229 1.00 91.94 105 ASP A N 1
ATOM 839 C CA . ASP A 1 105 ? 8.600 -8.974 -13.016 1.00 91.94 105 ASP A CA 1
ATOM 840 C C . ASP A 1 105 ? 7.399 -9.595 -12.276 1.00 91.94 105 ASP A C 1
ATOM 842 O O . ASP A 1 105 ? 7.386 -10.755 -11.858 1.00 91.94 105 ASP A O 1
ATOM 846 N N . GLY A 1 106 ? 6.397 -8.768 -11.974 1.00 91.38 106 GLY A N 1
ATOM 847 C CA . GLY A 1 106 ? 5.227 -9.224 -11.221 1.00 91.38 106 GLY A CA 1
ATOM 848 C C . GLY A 1 106 ? 5.546 -9.665 -9.790 1.00 91.38 106 GLY A C 1
ATOM 849 O O . GLY A 1 106 ? 4.812 -10.505 -9.272 1.00 91.38 106 GLY A O 1
ATOM 850 N N . TRP A 1 107 ? 6.615 -9.141 -9.175 1.00 93.94 107 TRP A N 1
ATOM 851 C CA . TRP A 1 107 ? 7.193 -9.530 -7.877 1.00 93.94 107 TRP A CA 1
ATOM 852 C C . TRP A 1 107 ? 7.764 -10.952 -7.825 1.00 93.94 107 TRP A C 1
ATOM 854 O O . TRP A 1 107 ? 7.776 -11.598 -6.765 1.00 93.94 107 TRP A O 1
ATOM 864 N N . ARG A 1 108 ? 8.192 -11.479 -8.974 1.00 92.31 108 ARG A N 1
ATOM 865 C CA . ARG A 1 108 ? 8.742 -12.836 -9.112 1.00 92.31 108 ARG A CA 1
ATOM 866 C C . ARG A 1 108 ? 10.263 -12.865 -9.151 1.00 92.31 108 ARG A C 1
ATOM 868 O O . ARG A 1 108 ? 10.827 -13.916 -8.858 1.00 92.31 108 ARG A O 1
ATOM 875 N N . SER A 1 109 ? 10.907 -11.742 -9.455 1.00 91.44 109 SER A N 1
ATOM 876 C CA . SER A 1 109 ? 12.355 -11.669 -9.628 1.00 91.44 109 SER A CA 1
ATOM 877 C C . SER A 1 109 ? 13.040 -10.800 -8.572 1.00 91.44 109 SER A C 1
ATOM 879 O O . SER A 1 109 ? 12.454 -9.869 -8.021 1.00 91.44 109 SER A O 1
ATOM 881 N N . ASN A 1 110 ? 14.300 -11.126 -8.294 1.00 91.69 110 ASN A N 1
ATOM 882 C CA . ASN A 1 110 ? 15.228 -10.356 -7.468 1.00 91.69 110 ASN A CA 1
ATOM 883 C C . ASN A 1 110 ? 16.492 -9.947 -8.246 1.00 91.69 110 ASN A C 1
ATOM 885 O O . ASN A 1 110 ? 17.527 -9.690 -7.634 1.00 91.69 110 ASN A O 1
ATOM 889 N N . TYR A 1 111 ? 16.449 -9.952 -9.582 1.00 93.56 111 TYR A N 1
ATOM 890 C CA . TYR A 1 111 ? 17.586 -9.528 -10.396 1.00 93.56 111 TYR A CA 1
ATOM 891 C C . TYR A 1 111 ? 17.841 -8.030 -10.249 1.00 93.56 111 TYR A C 1
ATOM 893 O O . TYR A 1 111 ? 16.917 -7.231 -10.369 1.00 93.56 111 TYR A O 1
ATOM 901 N N . ALA A 1 112 ? 19.108 -7.656 -10.062 1.00 94.44 112 ALA A N 1
ATOM 902 C CA . ALA A 1 112 ? 19.509 -6.263 -9.868 1.00 94.44 112 ALA A CA 1
ATOM 903 C C . ALA A 1 112 ? 19.262 -5.364 -11.098 1.00 94.44 112 ALA A C 1
ATOM 905 O O . ALA A 1 112 ? 19.194 -4.147 -10.982 1.00 94.44 112 ALA A O 1
ATOM 906 N N . ALA A 1 113 ? 19.109 -5.963 -12.285 1.00 95.44 113 ALA A N 1
ATOM 907 C CA . ALA A 1 113 ? 18.758 -5.247 -13.513 1.00 95.44 113 ALA A CA 1
ATOM 908 C C . ALA A 1 113 ? 17.280 -4.817 -13.567 1.00 95.44 113 ALA A C 1
ATOM 910 O O . ALA A 1 113 ? 16.907 -4.010 -14.414 1.00 95.44 113 ALA A O 1
ATOM 911 N N . LEU A 1 114 ? 16.432 -5.370 -12.695 1.00 95.31 114 LEU A N 1
ATOM 912 C CA . LEU A 1 114 ? 15.025 -5.004 -12.588 1.00 95.31 114 LEU A CA 1
ATOM 913 C C . LEU A 1 114 ? 14.823 -4.040 -11.422 1.00 95.31 114 LEU A C 1
ATOM 915 O O . LEU A 1 114 ? 15.565 -4.061 -10.437 1.00 95.31 114 LEU A O 1
ATOM 919 N N . SER A 1 115 ? 13.767 -3.237 -11.503 1.00 95.38 115 SER A N 1
ATOM 920 C CA . SER A 1 115 ? 13.384 -2.319 -10.438 1.00 95.38 115 SER A CA 1
ATOM 921 C C . SER A 1 115 ? 11.879 -2.350 -10.159 1.00 95.38 115 SER A C 1
ATOM 923 O O . SER A 1 115 ? 11.086 -2.973 -10.875 1.00 95.38 115 SER A O 1
ATOM 925 N N . ALA A 1 116 ? 11.492 -1.715 -9.059 1.00 95.38 116 ALA A N 1
ATOM 926 C CA . ALA A 1 116 ? 10.107 -1.414 -8.735 1.00 95.38 116 ALA A CA 1
ATOM 927 C C . ALA A 1 116 ? 10.018 -0.096 -7.968 1.00 95.38 116 ALA A C 1
ATOM 929 O O . ALA A 1 116 ? 10.967 0.298 -7.291 1.00 95.38 116 ALA A O 1
ATOM 930 N N . MET A 1 117 ? 8.865 0.570 -8.029 1.00 95.69 117 MET A N 1
ATOM 931 C CA . MET A 1 117 ? 8.640 1.764 -7.210 1.00 95.69 117 MET A CA 1
ATOM 932 C C . MET A 1 117 ? 8.583 1.400 -5.724 1.00 95.69 117 MET A C 1
ATOM 934 O O . MET A 1 117 ? 7.852 0.483 -5.317 1.00 95.69 117 MET A O 1
ATOM 938 N N . ALA A 1 118 ? 9.344 2.141 -4.925 1.00 94.50 118 ALA A N 1
ATOM 939 C CA . ALA A 1 118 ? 9.350 2.042 -3.481 1.00 94.50 118 ALA A CA 1
ATOM 940 C C . ALA A 1 118 ? 9.247 3.419 -2.822 1.00 94.50 118 ALA A C 1
ATOM 942 O O . ALA A 1 118 ? 9.921 4.369 -3.226 1.00 94.50 118 ALA A O 1
ATOM 943 N N . GLY A 1 119 ? 8.440 3.493 -1.769 1.00 92.00 119 GLY A N 1
ATOM 944 C CA . GLY A 1 119 ? 8.247 4.692 -0.968 1.00 92.00 119 GLY A CA 1
ATOM 945 C C . GLY A 1 119 ? 9.251 4.761 0.176 1.00 92.00 119 GLY A C 1
ATOM 946 O O . GLY A 1 119 ? 9.771 3.734 0.609 1.00 92.00 119 GLY A O 1
ATOM 947 N N . ASP A 1 120 ? 9.515 5.954 0.694 1.00 89.69 120 ASP A N 1
ATOM 948 C CA . ASP A 1 120 ? 10.406 6.215 1.824 1.00 89.69 120 ASP A CA 1
ATOM 949 C C . ASP A 1 120 ? 9.659 6.911 2.968 1.00 89.69 120 ASP A C 1
ATOM 951 O O . ASP A 1 120 ? 9.413 8.113 2.940 1.00 89.69 120 ASP A O 1
ATOM 955 N N . LEU A 1 121 ? 9.314 6.167 4.021 1.00 84.44 121 LEU A N 1
ATOM 956 C CA . LEU A 1 121 ? 8.534 6.706 5.143 1.00 84.44 121 LEU A CA 1
ATOM 957 C C . LEU A 1 121 ? 9.268 7.739 6.009 1.00 84.44 121 LEU A C 1
ATOM 959 O O . LEU A 1 121 ? 8.649 8.322 6.907 1.00 84.44 121 LEU A O 1
ATOM 963 N N . ARG A 1 122 ? 10.566 7.951 5.771 1.00 82.19 122 ARG A N 1
ATOM 964 C CA . ARG A 1 122 ? 11.377 8.951 6.476 1.00 82.19 122 ARG A CA 1
ATOM 965 C C . ARG A 1 122 ? 11.111 10.367 5.974 1.00 82.19 122 ARG A C 1
ATOM 967 O O . ARG A 1 122 ? 11.427 11.322 6.676 1.00 82.19 122 ARG A O 1
ATOM 974 N N . ILE A 1 123 ? 10.543 10.502 4.776 1.00 80.38 123 ILE A N 1
ATOM 975 C CA . ILE A 1 123 ? 10.325 11.785 4.110 1.00 80.38 123 ILE A CA 1
ATOM 976 C C . ILE A 1 123 ? 8.811 12.061 4.049 1.00 80.38 123 ILE A C 1
ATOM 978 O O . ILE A 1 123 ? 8.038 11.156 3.717 1.00 80.38 123 ILE A O 1
ATOM 982 N N . PRO A 1 124 ? 8.346 13.287 4.359 1.00 75.06 124 PRO A N 1
ATOM 983 C CA . PRO A 1 124 ? 6.962 13.690 4.102 1.00 75.06 124 PRO A CA 1
ATOM 984 C C . PRO A 1 124 ? 6.600 13.503 2.620 1.00 75.06 124 PRO A C 1
ATOM 986 O O . PRO A 1 124 ? 7.363 13.905 1.747 1.00 75.06 124 PRO A O 1
ATOM 989 N N . GLY A 1 125 ? 5.467 12.858 2.323 1.00 74.75 125 GLY A N 1
ATOM 990 C CA . GLY A 1 125 ? 5.106 12.490 0.942 1.00 74.75 125 GLY A CA 1
ATOM 991 C C . GLY A 1 125 ? 6.042 11.455 0.297 1.00 74.75 125 GLY A C 1
ATOM 992 O O . GLY A 1 125 ? 6.083 11.286 -0.919 1.00 74.75 125 GLY A O 1
ATOM 993 N N . GLY A 1 126 ? 6.841 10.761 1.110 1.00 82.19 126 GLY A N 1
ATOM 994 C CA . GLY A 1 126 ? 7.747 9.720 0.649 1.00 82.19 126 GLY A CA 1
ATOM 995 C C . GLY A 1 126 ? 7.051 8.418 0.270 1.00 82.19 126 GLY A C 1
ATOM 996 O O . GLY A 1 126 ? 7.637 7.613 -0.441 1.00 82.19 126 GLY A O 1
ATOM 997 N N . MET A 1 127 ? 5.809 8.195 0.713 1.00 87.25 127 MET A N 1
ATOM 998 C CA . MET A 1 127 ? 5.101 6.934 0.480 1.00 87.25 127 MET A CA 1
ATOM 999 C C . MET A 1 127 ? 4.741 6.727 -0.997 1.00 87.25 127 MET A C 1
ATOM 1001 O O . MET A 1 127 ? 4.930 5.616 -1.484 1.00 87.25 127 MET A O 1
ATOM 1005 N N . ILE A 1 128 ? 4.228 7.750 -1.699 1.00 90.69 128 ILE A N 1
ATOM 1006 C CA . ILE A 1 128 ? 3.748 7.597 -3.082 1.00 90.69 128 ILE A CA 1
ATOM 1007 C C . ILE A 1 128 ? 4.338 8.644 -4.038 1.00 90.69 128 ILE A C 1
ATOM 1009 O O . ILE A 1 128 ? 4.930 8.267 -5.046 1.00 90.69 128 ILE A O 1
ATOM 1013 N N . SER A 1 129 ? 4.198 9.940 -3.764 1.00 86.12 129 SER A N 1
ATOM 1014 C CA . SER A 1 129 ? 4.566 11.029 -4.682 1.00 86.12 129 SER A CA 1
ATOM 1015 C C . SER A 1 129 ? 6.069 11.138 -4.879 1.00 86.12 129 SER A C 1
ATOM 1017 O O . SER A 1 129 ? 6.518 11.380 -5.996 1.00 86.12 129 SER A O 1
ATOM 1019 N N . GLN A 1 130 ? 6.848 10.926 -3.818 1.00 86.50 130 GLN A N 1
ATOM 1020 C CA . GLN A 1 130 ? 8.312 10.910 -3.882 1.00 86.50 130 GLN A CA 1
ATOM 1021 C C . GLN A 1 130 ? 8.883 9.486 -3.977 1.00 86.50 130 GLN A C 1
ATOM 1023 O O . GLN A 1 130 ? 10.079 9.289 -3.753 1.00 86.50 130 GLN A O 1
ATOM 1028 N N . ALA A 1 131 ? 8.054 8.485 -4.302 1.00 91.38 131 ALA A N 1
ATOM 1029 C CA . ALA A 1 131 ? 8.522 7.117 -4.490 1.00 91.38 131 ALA A CA 1
ATOM 1030 C C . ALA A 1 131 ? 9.567 7.045 -5.613 1.00 91.38 131 ALA A C 1
ATOM 1032 O O . ALA A 1 131 ? 9.448 7.718 -6.637 1.00 91.38 131 ALA A O 1
ATOM 1033 N N . GLN A 1 132 ? 10.583 6.205 -5.431 1.00 92.81 132 GLN A N 1
ATOM 1034 C CA . GLN A 1 132 ? 11.691 6.050 -6.373 1.00 92.81 132 GLN A CA 1
ATOM 1035 C C . GLN A 1 132 ? 11.814 4.596 -6.833 1.00 92.81 132 GLN A C 1
ATOM 1037 O O . GLN A 1 132 ? 11.497 3.683 -6.062 1.00 92.81 132 GLN A O 1
ATOM 1042 N N . PRO A 1 133 ? 12.296 4.348 -8.062 1.00 94.94 133 PRO A N 1
ATOM 1043 C CA . PRO A 1 133 ? 12.640 3.003 -8.485 1.00 94.94 133 PRO A CA 1
ATOM 1044 C C . PRO A 1 133 ? 13.806 2.479 -7.641 1.00 94.94 133 PRO A C 1
ATOM 1046 O O . PRO A 1 133 ? 14.843 3.125 -7.492 1.00 94.94 133 PRO A O 1
ATOM 1049 N N . VAL A 1 134 ? 13.638 1.286 -7.081 1.00 94.88 134 VAL A N 1
ATOM 1050 C CA . VAL A 1 134 ? 14.666 0.581 -6.315 1.00 94.88 134 VAL A CA 1
ATOM 1051 C C . VAL A 1 134 ? 14.917 -0.774 -6.961 1.00 94.88 134 VAL A C 1
ATOM 1053 O O . VAL A 1 134 ? 13.983 -1.432 -7.416 1.00 94.88 134 VAL A O 1
ATOM 1056 N N . SER A 1 135 ? 16.186 -1.181 -7.006 1.00 95.25 135 SER A N 1
ATOM 1057 C CA . SER A 1 135 ? 16.614 -2.472 -7.547 1.00 95.25 135 SER A CA 1
ATOM 1058 C C . SER A 1 135 ? 15.974 -3.648 -6.796 1.00 95.25 135 SER A C 1
ATOM 1060 O O . SER A 1 135 ? 15.882 -3.642 -5.566 1.00 95.25 135 SER A O 1
ATOM 1062 N N . CYS A 1 136 ? 15.539 -4.672 -7.530 1.00 94.00 136 CYS A N 1
ATOM 1063 C CA . CYS A 1 136 ? 14.785 -5.807 -6.983 1.00 94.00 136 CYS A CA 1
ATOM 1064 C C . CYS A 1 136 ? 15.614 -6.761 -6.110 1.00 94.00 136 CYS A C 1
ATOM 1066 O O . CYS A 1 136 ? 15.056 -7.630 -5.439 1.00 94.00 136 CYS A O 1
ATOM 1068 N N . ASP A 1 137 ? 16.938 -6.620 -6.101 1.00 92.94 137 ASP A N 1
ATOM 1069 C CA . ASP A 1 137 ? 17.831 -7.358 -5.203 1.00 92.94 137 ASP A CA 1
ATOM 1070 C C . ASP A 1 137 ? 17.802 -6.815 -3.758 1.00 92.94 137 ASP A C 1
ATOM 1072 O O . ASP A 1 137 ? 18.212 -7.504 -2.817 1.00 92.94 137 ASP A O 1
ATOM 1076 N N . GLN A 1 138 ? 17.275 -5.602 -3.570 1.00 91.38 138 GLN A N 1
ATOM 1077 C CA . GLN A 1 138 ? 17.172 -4.944 -2.276 1.00 91.38 138 GLN A CA 1
ATOM 1078 C C . GLN A 1 138 ? 16.080 -5.566 -1.396 1.00 91.38 138 GLN A C 1
ATOM 1080 O O . GLN A 1 138 ? 15.037 -6.034 -1.860 1.00 91.38 138 GLN A O 1
ATOM 1085 N N . LYS A 1 139 ? 16.297 -5.519 -0.077 1.00 87.88 139 LYS A N 1
ATOM 1086 C CA . LYS A 1 139 ? 15.326 -5.978 0.923 1.00 87.88 139 LYS A CA 1
ATOM 1087 C C . LYS A 1 139 ? 14.597 -4.799 1.547 1.00 87.88 139 LYS A C 1
ATOM 1089 O O . LYS A 1 139 ? 15.195 -3.986 2.253 1.00 87.88 139 LYS A O 1
ATOM 1094 N N . LEU A 1 140 ? 13.303 -4.712 1.278 1.00 90.81 140 LEU A N 1
ATOM 1095 C CA . LEU A 1 140 ? 12.431 -3.644 1.755 1.00 90.81 140 LEU A CA 1
ATOM 1096 C C . LEU A 1 140 ? 11.231 -4.253 2.482 1.00 90.81 140 LEU A C 1
ATOM 1098 O O . LEU A 1 140 ? 11.005 -5.466 2.456 1.00 90.81 140 LEU A O 1
ATOM 1102 N N . ILE A 1 141 ? 10.472 -3.397 3.159 1.00 90.56 141 ILE A N 1
ATOM 1103 C CA . ILE A 1 141 ? 9.237 -3.799 3.830 1.00 90.56 141 ILE A CA 1
ATOM 1104 C C . ILE A 1 141 ? 8.126 -3.981 2.793 1.00 90.56 141 ILE A C 1
ATOM 1106 O O . ILE A 1 141 ? 8.042 -3.233 1.819 1.00 90.56 141 ILE A O 1
ATOM 1110 N N . VAL A 1 142 ? 7.238 -4.938 3.055 1.00 92.19 142 VAL A N 1
ATOM 1111 C CA . VAL A 1 142 ? 5.930 -5.035 2.401 1.00 92.19 142 VAL A CA 1
ATOM 1112 C C . VAL A 1 142 ? 4.864 -4.733 3.447 1.00 92.19 142 VAL A C 1
ATOM 1114 O O . VAL A 1 142 ? 4.896 -5.293 4.546 1.00 92.19 142 VAL A O 1
ATOM 1117 N N . LEU A 1 143 ? 3.939 -3.832 3.126 1.00 93.75 143 LEU A N 1
ATOM 1118 C CA . LEU A 1 143 ? 2.775 -3.577 3.970 1.00 93.75 143 LEU A CA 1
ATOM 1119 C C . LEU A 1 143 ? 1.616 -4.490 3.574 1.00 93.75 143 LEU A C 1
ATOM 1121 O O . LEU A 1 143 ? 1.445 -4.832 2.405 1.00 93.75 143 LEU A O 1
ATOM 1125 N N . CYS A 1 144 ? 0.808 -4.842 4.560 1.00 95.31 144 CYS A N 1
ATOM 1126 C CA . CYS A 1 144 ? -0.433 -5.574 4.428 1.00 95.31 144 CYS A CA 1
ATOM 1127 C C . CYS A 1 144 ? -1.566 -4.698 4.956 1.00 95.31 144 CYS A C 1
ATOM 1129 O O . CYS A 1 144 ? -1.457 -4.139 6.048 1.00 95.31 144 CYS A O 1
ATOM 1131 N N . VAL A 1 145 ? -2.650 -4.607 4.196 1.00 95.00 145 VAL A N 1
ATOM 1132 C CA . VAL A 1 145 ? -3.865 -3.897 4.594 1.00 95.00 145 VAL A CA 1
ATOM 1133 C C . VAL A 1 145 ? -4.990 -4.896 4.800 1.00 95.00 145 VAL A C 1
ATOM 1135 O O . VAL A 1 145 ? -5.117 -5.876 4.058 1.00 95.00 145 VAL A O 1
ATOM 1138 N N . GLU A 1 146 ? -5.782 -4.659 5.832 1.00 92.31 146 GLU A N 1
ATOM 1139 C CA . GLU A 1 146 ? -7.020 -5.381 6.063 1.00 92.31 146 GLU A CA 1
ATOM 1140 C C . GLU A 1 146 ? -7.997 -5.144 4.907 1.00 92.31 146 GLU A C 1
ATOM 1142 O O . GLU A 1 146 ? -8.219 -4.015 4.468 1.00 92.31 146 GLU A O 1
ATOM 1147 N N . VAL A 1 147 ? -8.589 -6.224 4.406 1.00 86.88 147 VAL A N 1
ATOM 1148 C CA . VAL A 1 147 ? -9.649 -6.174 3.405 1.00 86.88 147 VAL A CA 1
ATOM 1149 C C . VAL A 1 147 ? -10.882 -6.877 3.950 1.00 86.88 147 VAL A C 1
ATOM 1151 O O . VAL A 1 147 ? -10.823 -8.011 4.433 1.00 86.88 147 VAL A O 1
ATOM 1154 N N . CYS A 1 148 ? -12.028 -6.213 3.846 1.00 70.62 148 CYS A N 1
ATOM 1155 C CA . CYS A 1 148 ? -13.297 -6.858 4.130 1.00 70.62 148 CYS A CA 1
ATOM 1156 C C . CYS A 1 148 ? -13.623 -7.797 2.960 1.00 70.62 148 CYS A C 1
ATOM 1158 O O . CYS A 1 148 ? -13.853 -7.358 1.832 1.00 70.62 148 CYS A O 1
ATOM 1160 N N . GLN A 1 149 ? -13.582 -9.107 3.199 1.00 54.94 149 GLN A N 1
ATOM 1161 C CA . GLN A 1 149 ? -13.939 -10.097 2.190 1.00 54.94 149 GLN A CA 1
ATOM 1162 C C . GLN A 1 149 ? -15.470 -10.175 2.140 1.00 54.94 149 GLN A C 1
ATOM 1164 O O . GLN A 1 149 ? -16.102 -10.851 2.947 1.00 54.94 149 GLN A O 1
ATOM 1169 N N . LEU A 1 150 ? -16.065 -9.408 1.226 1.00 52.12 150 LEU A N 1
ATOM 1170 C CA . LEU A 1 150 ? -17.512 -9.283 1.057 1.00 52.12 150 LEU A CA 1
ATOM 1171 C C . LEU A 1 150 ? -18.109 -10.608 0.546 1.00 52.12 150 LEU A C 1
ATOM 1173 O O . LEU A 1 150 ? -18.295 -10.803 -0.653 1.00 52.12 150 LEU A O 1
ATOM 1177 N N . LEU A 1 151 ? -18.438 -11.534 1.445 1.00 51.44 151 LEU A N 1
ATOM 1178 C CA . LEU A 1 151 ? -19.540 -12.459 1.185 1.00 51.44 151 LEU A CA 1
ATOM 1179 C C . LEU A 1 151 ? -20.827 -11.640 1.328 1.00 51.44 151 LEU A C 1
ATOM 1181 O O . LEU A 1 151 ? -20.986 -10.941 2.323 1.00 51.44 151 LEU A O 1
ATOM 1185 N N . TYR A 1 152 ? -21.740 -11.706 0.357 1.00 53.41 152 TYR A N 1
ATOM 1186 C CA . TYR A 1 152 ? -23.009 -10.952 0.352 1.00 53.41 152 TYR A CA 1
ATOM 1187 C C . TYR A 1 152 ? -23.766 -11.010 1.698 1.00 53.41 152 TYR A C 1
ATOM 1189 O O . TYR A 1 152 ? -24.373 -10.028 2.116 1.00 53.41 152 TYR A O 1
ATOM 1197 N N . LEU A 1 153 ? -23.663 -12.131 2.419 1.00 52.09 153 LEU A N 1
ATOM 1198 C CA . LEU A 1 153 ? -24.225 -12.299 3.761 1.00 52.09 153 LEU A CA 1
ATOM 1199 C C . LEU A 1 153 ? -23.545 -11.407 4.820 1.00 52.09 153 LEU A C 1
ATOM 1201 O O . LEU A 1 153 ? -24.220 -10.814 5.654 1.00 52.09 153 LEU A O 1
ATOM 1205 N N . PHE A 1 154 ? -22.218 -11.264 4.764 1.00 52.50 154 PHE A N 1
ATOM 1206 C CA . PHE A 1 154 ? -21.449 -10.374 5.638 1.00 52.50 154 PHE A CA 1
ATOM 1207 C C . PHE A 1 154 ? -21.683 -8.898 5.324 1.00 52.50 154 PHE A C 1
ATOM 1209 O O . PHE A 1 154 ? -21.563 -8.086 6.226 1.00 52.50 154 PHE A O 1
ATOM 1216 N N . VAL A 1 155 ? -22.068 -8.535 4.097 1.00 52.22 155 VAL A N 1
ATOM 1217 C CA . VAL A 1 155 ? -22.489 -7.158 3.776 1.00 52.22 155 VAL A CA 1
ATOM 1218 C C . VAL A 1 155 ? -23.749 -6.802 4.553 1.00 52.22 155 VAL A C 1
ATOM 1220 O O . VAL A 1 155 ? -23.799 -5.757 5.191 1.00 52.22 155 VAL A O 1
ATOM 1223 N N . ILE A 1 156 ? -24.736 -7.701 4.557 1.00 54.41 156 ILE A N 1
ATOM 1224 C CA . ILE A 1 156 ? -25.974 -7.528 5.318 1.00 54.41 156 ILE A CA 1
ATOM 1225 C C . ILE A 1 156 ? -25.673 -7.514 6.820 1.00 54.41 156 ILE A C 1
ATOM 1227 O O . ILE A 1 156 ? -26.180 -6.646 7.512 1.00 54.41 156 ILE A O 1
ATOM 1231 N N . VAL A 1 157 ? -24.803 -8.390 7.329 1.00 51.25 157 VAL A N 1
ATOM 1232 C CA . VAL A 1 157 ? -24.415 -8.379 8.752 1.00 51.25 157 VAL A CA 1
ATOM 1233 C C . VAL A 1 157 ? -23.609 -7.124 9.118 1.00 51.25 157 VAL A C 1
ATOM 1235 O O . VAL A 1 157 ? -23.934 -6.472 10.096 1.00 51.25 157 VAL A O 1
ATOM 1238 N N . CYS A 1 158 ? -22.621 -6.693 8.332 1.00 50.16 158 CYS A N 1
ATOM 1239 C CA . CYS A 1 158 ? -21.883 -5.447 8.580 1.00 50.16 158 CYS A CA 1
ATOM 1240 C C . CYS A 1 158 ? -22.791 -4.208 8.515 1.00 50.16 158 CYS A C 1
ATOM 1242 O O . CYS A 1 158 ? -22.627 -3.304 9.334 1.00 50.16 158 CYS A O 1
ATOM 1244 N N . LEU A 1 159 ? -23.761 -4.174 7.589 1.00 50.66 159 LEU A N 1
ATOM 1245 C CA . LEU A 1 159 ? -24.750 -3.095 7.474 1.00 50.66 159 LEU A CA 1
ATOM 1246 C C . LEU A 1 159 ? -25.796 -3.126 8.603 1.00 50.66 159 LEU A C 1
ATOM 1248 O O . LEU A 1 159 ? -26.105 -2.076 9.155 1.00 50.66 159 LEU A O 1
ATOM 1252 N N . LEU A 1 160 ? -26.324 -4.300 8.970 1.00 51.12 160 LEU A N 1
ATOM 1253 C CA . LEU A 1 160 ? -27.345 -4.461 10.017 1.00 51.12 160 LEU A CA 1
ATOM 1254 C C . LEU A 1 160 ? -26.767 -4.360 11.431 1.00 51.12 160 LEU A C 1
ATOM 1256 O O . LEU A 1 160 ? -27.441 -3.885 12.338 1.00 51.12 160 LEU A O 1
ATOM 1260 N N . SER A 1 161 ? -25.531 -4.808 11.637 1.00 48.75 161 SER A N 1
ATOM 1261 C CA . SER A 1 161 ? -24.866 -4.780 12.941 1.00 48.75 161 SER A CA 1
ATOM 1262 C C . SER A 1 161 ? -24.081 -3.487 13.182 1.00 48.75 161 SER A C 1
ATOM 1264 O O . SER A 1 161 ? -23.485 -3.344 14.246 1.00 48.75 161 SER A O 1
ATOM 1266 N N . ASN A 1 162 ? -24.046 -2.555 12.216 1.00 46.56 162 ASN A N 1
ATOM 1267 C CA . ASN A 1 162 ? -23.181 -1.367 12.247 1.00 46.56 162 ASN A CA 1
ATOM 1268 C C . ASN A 1 162 ? -21.711 -1.727 12.563 1.00 46.56 162 ASN A C 1
ATOM 1270 O O . ASN A 1 162 ? -20.966 -0.948 13.151 1.00 46.56 162 ASN A O 1
ATOM 1274 N N . ILE A 1 163 ? -21.282 -2.936 12.175 1.00 48.94 163 ILE A N 1
ATOM 1275 C CA . ILE A 1 163 ? -19.900 -3.410 12.311 1.00 48.94 163 ILE A CA 1
ATOM 1276 C C . ILE A 1 163 ? -19.173 -2.971 11.041 1.00 48.94 163 ILE A C 1
ATOM 1278 O O . ILE A 1 163 ? -18.684 -3.772 10.245 1.00 48.94 163 ILE A O 1
ATOM 1282 N N . ARG A 1 164 ? -19.151 -1.659 10.807 1.00 53.38 164 ARG A N 1
ATOM 1283 C CA . ARG A 1 164 ? -18.066 -1.059 10.046 1.00 53.38 164 ARG A CA 1
ATOM 1284 C C . ARG A 1 164 ? -16.894 -1.091 11.009 1.00 53.38 164 ARG A C 1
ATOM 1286 O O . ARG A 1 164 ? -16.932 -0.422 12.039 1.00 53.38 164 ARG A O 1
ATOM 1293 N N . SER A 1 165 ? -15.851 -1.856 10.707 1.00 53.41 165 SER A N 1
ATOM 1294 C CA . SER A 1 165 ? -14.545 -1.519 11.262 1.00 53.41 165 SER A CA 1
ATOM 1295 C C . SER A 1 165 ? -14.314 -0.070 10.842 1.00 53.41 165 SER A C 1
ATOM 1297 O O . SER A 1 165 ? -14.061 0.201 9.672 1.00 53.41 165 SER A O 1
ATOM 1299 N N . HIS A 1 166 ? -14.504 0.889 11.751 1.00 69.06 166 HIS A N 1
ATOM 1300 C CA . HIS A 1 166 ? -14.379 2.320 11.450 1.00 69.06 166 HIS A CA 1
ATOM 1301 C C . HIS A 1 166 ? -12.956 2.703 11.023 1.00 69.06 166 HIS A C 1
ATOM 1303 O O . HIS A 1 166 ? -12.680 3.873 10.785 1.00 69.06 166 HIS A O 1
ATOM 1309 N N . LEU A 1 167 ? -12.054 1.725 10.961 1.00 78.44 167 LEU A N 1
ATOM 1310 C CA . LEU A 1 167 ? -10.632 1.860 10.783 1.00 78.44 167 LEU A CA 1
ATOM 1311 C C . LEU A 1 167 ? -10.145 0.728 9.863 1.00 78.44 167 LEU A C 1
ATOM 1313 O O . LEU A 1 167 ? -10.580 -0.415 9.996 1.00 78.44 167 LEU A O 1
ATOM 1317 N N . LEU A 1 168 ? -9.223 1.051 8.961 1.00 80.62 168 LEU A N 1
ATOM 1318 C CA . LEU A 1 168 ? -8.459 0.110 8.147 1.00 80.62 168 LEU A CA 1
ATOM 1319 C C . LEU A 1 168 ? -7.128 -0.176 8.831 1.00 80.62 168 LEU A C 1
ATOM 1321 O O . LEU A 1 168 ? -6.336 0.741 9.058 1.00 80.62 168 LEU A O 1
ATOM 1325 N N . LEU A 1 169 ? -6.851 -1.440 9.128 1.00 83.75 169 LEU A N 1
ATOM 1326 C CA . LEU A 1 169 ? -5.608 -1.826 9.778 1.00 83.75 169 LEU A CA 1
ATOM 1327 C C . LEU A 1 169 ? -4.471 -2.037 8.761 1.00 83.75 169 LEU A C 1
ATOM 1329 O O . LEU A 1 169 ? -4.602 -2.835 7.831 1.00 83.75 169 LEU A O 1
ATOM 1333 N N . ILE A 1 170 ? -3.334 -1.359 8.969 1.00 84.06 170 ILE A N 1
ATOM 1334 C CA . ILE A 1 170 ? -2.069 -1.629 8.268 1.00 84.06 170 ILE A CA 1
ATOM 1335 C C . ILE A 1 170 ? -1.058 -2.286 9.206 1.00 84.06 170 ILE A C 1
ATOM 1337 O O . ILE A 1 170 ? -0.778 -1.813 10.311 1.00 84.06 170 ILE A O 1
ATOM 1341 N N . LEU A 1 171 ? -0.453 -3.352 8.692 1.00 80.56 171 LEU A N 1
ATOM 1342 C CA . LEU A 1 171 ? 0.583 -4.152 9.327 1.00 80.56 171 LEU A CA 1
ATOM 1343 C C . LEU A 1 171 ? 1.752 -4.341 8.366 1.00 80.56 171 LEU A C 1
ATOM 1345 O O . LEU A 1 171 ? 1.566 -4.389 7.154 1.00 80.56 171 LEU A O 1
ATOM 1349 N N . CYS A 1 172 ? 2.969 -4.453 8.880 1.00 81.06 172 CYS A N 1
ATOM 1350 C CA . CYS A 1 172 ? 4.143 -4.706 8.051 1.00 81.06 172 CYS A CA 1
ATOM 1351 C C . CYS A 1 172 ? 4.622 -6.153 8.162 1.00 81.06 172 CYS A C 1
ATOM 1353 O O . CYS A 1 172 ? 4.578 -6.758 9.233 1.0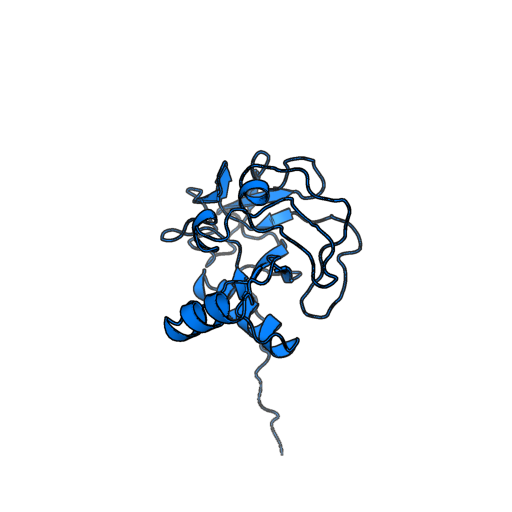0 81.06 172 CYS A O 1
ATOM 1355 N N . ILE A 1 173 ? 5.186 -6.672 7.075 1.00 79.25 173 ILE A N 1
ATOM 1356 C CA . ILE A 1 173 ? 6.039 -7.856 7.127 1.00 79.25 173 ILE A CA 1
ATOM 1357 C C . ILE A 1 173 ? 7.480 -7.399 6.913 1.00 79.25 173 ILE A C 1
ATOM 1359 O O . ILE A 1 173 ? 7.818 -6.789 5.892 1.00 79.25 173 ILE A O 1
ATOM 1363 N N . ALA A 1 174 ? 8.322 -7.640 7.917 1.00 63.97 174 ALA A N 1
ATOM 1364 C CA . ALA A 1 174 ? 9.716 -7.228 7.898 1.00 63.97 174 ALA A CA 1
ATOM 1365 C C . ALA A 1 174 ? 10.581 -8.186 7.056 1.00 63.97 174 ALA A C 1
ATOM 1367 O O . ALA A 1 174 ? 10.430 -9.401 7.116 1.00 63.97 174 ALA A O 1
ATOM 1368 N N . ASP A 1 175 ? 11.537 -7.605 6.324 1.00 53.75 175 ASP A N 1
ATOM 1369 C CA . ASP A 1 175 ? 12.688 -8.283 5.705 1.00 53.75 175 ASP A CA 1
ATOM 1370 C C . ASP A 1 175 ? 12.365 -9.351 4.639 1.00 53.75 175 ASP A C 1
ATOM 1372 O O . ASP A 1 175 ? 12.863 -10.480 4.664 1.00 53.75 175 ASP A O 1
ATOM 1376 N N . HIS A 1 176 ? 11.566 -8.983 3.633 1.00 54.56 176 HIS A N 1
ATOM 1377 C CA . HIS A 1 176 ? 11.377 -9.838 2.465 1.00 54.56 176 HIS A CA 1
ATOM 1378 C C . HIS A 1 176 ? 12.394 -9.544 1.364 1.00 54.56 176 HIS A C 1
ATOM 1380 O O . HIS A 1 176 ? 12.340 -8.530 0.671 1.00 54.56 176 HIS A O 1
ATOM 1386 N N . ASN A 1 177 ? 13.269 -10.520 1.122 1.00 44.78 177 ASN A N 1
ATOM 1387 C CA . ASN A 1 177 ? 13.831 -10.707 -0.209 1.00 44.78 177 ASN A CA 1
ATOM 1388 C C . ASN A 1 177 ? 12.697 -11.233 -1.126 1.00 44.78 177 ASN A C 1
ATOM 1390 O O . ASN A 1 177 ? 12.017 -12.199 -0.747 1.00 44.78 177 ASN A O 1
ATOM 1394 N N . PRO A 1 178 ? 12.464 -10.653 -2.320 1.00 43.56 178 PRO A N 1
ATOM 1395 C CA . PRO A 1 178 ? 11.390 -11.071 -3.223 1.00 43.56 178 PRO A CA 1
ATOM 1396 C C . PRO A 1 178 ? 11.431 -12.553 -3.647 1.00 43.56 178 PRO A C 1
ATOM 1398 O O . PRO A 1 178 ? 10.419 -13.053 -4.146 1.00 43.56 178 PRO A O 1
ATOM 1401 N N . VAL A 1 179 ? 12.489 -13.314 -3.335 1.00 40.34 179 VAL A N 1
ATOM 1402 C CA . VAL A 1 179 ? 12.594 -14.748 -3.678 1.00 40.34 179 VAL A CA 1
ATOM 1403 C C . VAL A 1 179 ? 12.783 -15.697 -2.474 1.00 40.34 179 VAL A C 1
ATOM 1405 O O . VAL A 1 179 ? 12.394 -16.864 -2.559 1.00 40.34 179 VAL A O 1
ATOM 1408 N N . ARG A 1 180 ? 13.269 -15.245 -1.306 1.00 38.59 180 ARG A N 1
ATOM 1409 C CA . ARG A 1 180 ? 13.522 -16.144 -0.153 1.00 38.59 180 ARG A CA 1
ATOM 1410 C C . ARG A 1 180 ? 12.400 -16.127 0.886 1.00 38.59 180 ARG A C 1
ATOM 1412 O O . ARG A 1 180 ? 12.372 -15.287 1.775 1.00 38.59 180 ARG A O 1
ATOM 1419 N N . LEU A 1 181 ? 11.537 -17.136 0.814 1.00 42.19 181 LEU A N 1
ATOM 1420 C CA . LEU A 1 181 ? 10.824 -17.669 1.976 1.00 42.19 181 LEU A CA 1
ATOM 1421 C C . LEU A 1 181 ? 11.656 -18.835 2.512 1.00 42.19 181 LEU A C 1
ATOM 1423 O O . LEU A 1 181 ? 11.848 -19.821 1.798 1.00 42.19 181 LEU A O 1
ATOM 1427 N N . ARG A 1 182 ? 12.179 -18.704 3.739 1.00 36.38 182 ARG A N 1
ATOM 1428 C CA . ARG A 1 182 ? 12.682 -19.859 4.489 1.00 36.38 182 ARG A CA 1
ATOM 1429 C C . ARG A 1 182 ? 11.541 -20.869 4.608 1.00 36.38 182 ARG A C 1
ATOM 1431 O O . ARG A 1 182 ? 10.402 -20.518 4.901 1.00 36.38 182 ARG A O 1
ATOM 1438 N N . THR A 1 183 ? 11.880 -22.116 4.339 1.00 36.00 183 THR A N 1
ATOM 1439 C CA . TH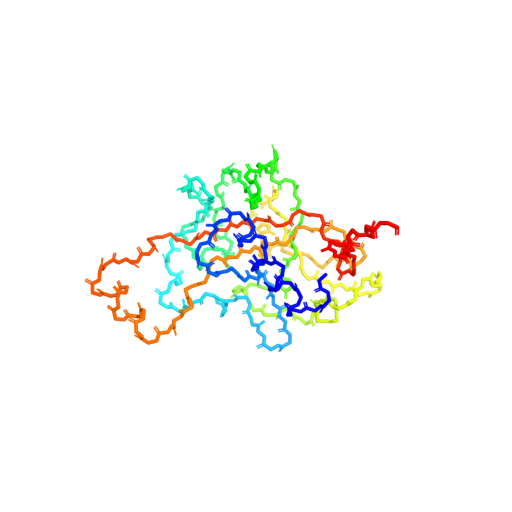R A 1 183 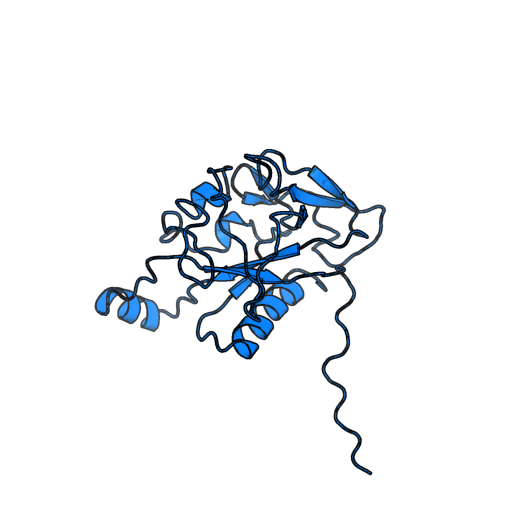? 11.145 -23.333 4.661 1.00 36.00 183 THR A CA 1
ATOM 1440 C C . THR A 1 183 ? 10.717 -23.320 6.133 1.00 36.00 183 THR A C 1
ATOM 1442 O O . THR A 1 183 ? 11.485 -23.691 7.009 1.00 36.00 183 THR A O 1
ATOM 1445 N N . LEU A 1 184 ? 9.480 -22.911 6.412 1.00 34.47 184 LEU A N 1
ATOM 1446 C CA . LEU A 1 184 ? 8.745 -23.302 7.620 1.00 34.47 184 LEU A CA 1
ATOM 1447 C C . LEU A 1 184 ? 7.687 -24.328 7.213 1.00 34.47 184 LEU A C 1
ATOM 1449 O O . LEU A 1 184 ? 6.498 -24.050 7.216 1.00 34.47 184 LEU A O 1
ATOM 1453 N N . MET A 1 185 ? 8.165 -25.477 6.742 1.00 33.06 185 MET A N 1
ATOM 1454 C CA . MET A 1 185 ? 7.478 -26.771 6.698 1.00 33.06 185 MET A CA 1
ATOM 1455 C C . MET A 1 185 ? 8.565 -27.806 6.387 1.00 33.06 185 MET A C 1
ATOM 1457 O O . MET A 1 185 ? 8.748 -28.219 5.245 1.00 33.06 185 MET A O 1
ATOM 1461 N N . GLN A 1 186 ? 9.352 -28.172 7.394 1.00 30.02 186 GLN A N 1
ATOM 1462 C CA . GLN A 1 186 ? 9.871 -29.533 7.459 1.00 30.02 186 GLN A CA 1
ATOM 1463 C C . GLN A 1 186 ? 9.031 -30.242 8.521 1.00 30.02 186 GLN A C 1
ATOM 1465 O O . GLN A 1 186 ? 8.933 -29.717 9.631 1.00 30.02 186 GLN A O 1
ATOM 1470 N N . PRO A 1 187 ? 8.384 -31.376 8.205 1.00 34.69 187 PRO A N 1
ATOM 1471 C CA . PRO A 1 187 ? 7.841 -32.218 9.248 1.00 34.69 187 PRO A CA 1
ATOM 1472 C C . PRO A 1 187 ? 9.021 -32.750 10.057 1.00 34.69 187 PRO A C 1
ATOM 1474 O O . PRO A 1 187 ? 10.037 -33.172 9.497 1.00 34.69 187 PRO A O 1
ATOM 1477 N N . SER A 1 188 ? 8.882 -32.692 11.375 1.00 34.66 188 SER A N 1
ATOM 1478 C CA . SER A 1 188 ? 9.705 -33.414 12.331 1.00 34.66 188 SER A CA 1
ATOM 1479 C C . SER A 1 188 ? 9.873 -34.846 11.821 1.00 34.66 188 SER A C 1
ATOM 1481 O O . SER A 1 188 ? 8.900 -35.597 11.762 1.00 34.66 188 SER A O 1
ATOM 1483 N N . ARG A 1 189 ? 11.088 -35.232 11.413 1.00 34.47 189 ARG A N 1
ATOM 1484 C CA . ARG A 1 189 ? 11.415 -36.656 11.358 1.00 34.47 189 ARG A CA 1
ATOM 1485 C C . ARG A 1 189 ? 11.451 -37.126 12.801 1.00 34.47 189 ARG A C 1
ATOM 1487 O O . ARG A 1 189 ? 12.366 -36.791 13.546 1.00 34.47 189 ARG A O 1
ATOM 1494 N N . VAL A 1 190 ? 10.380 -37.803 13.187 1.00 41.91 190 VAL A N 1
ATOM 1495 C CA . VAL A 1 190 ? 10.366 -38.707 14.324 1.00 41.91 190 VAL A CA 1
ATOM 1496 C C . VAL A 1 190 ? 11.003 -40.008 13.848 1.00 41.91 190 VAL A C 1
ATOM 1498 O O . VAL A 1 190 ? 10.539 -40.582 12.864 1.00 41.91 190 VAL A O 1
ATOM 1501 N N . SER A 1 191 ? 12.011 -40.421 14.618 1.00 39.94 191 SER A N 1
ATOM 1502 C CA . SER A 1 191 ? 12.751 -41.688 14.609 1.00 39.94 191 SER A CA 1
ATOM 1503 C C . SER A 1 191 ? 13.735 -41.961 13.476 1.00 39.94 191 SER A C 1
ATOM 1505 O O . SER A 1 191 ? 13.455 -41.659 12.298 1.00 39.94 191 SER A O 1
#

InterPro domains:
  IPR010515 Collagenase NC10/endostatin [PF06482] (1-147)
  IPR016186 C-type lectin-like/link domain superfamily [G3DSA:3.10.100.10] (1-150)
  IPR016187 C-type lectin fold [SSF56436] (1-146)

Sequence (191 aa):
MRGMRGADLQCYREARMAGFTTTFRAMLSSNVQDMLRIVHAADWDTPVVNIRGEHLFASWRAVLNDGQRSTRPLYSFDRHHLSRPDKRIWHGSKSGGIRAGDYCDGWRSNYAALSAMAGDLRIPGGMISQAQPVSCDQKLIVLCVEVCQLLYLFVIVCLLSNIRSHLLLILCIADHNPVRLRTLMQPSRVS

Organism: NCBI:txid51022

pLDDT: mean 81.09, std 18.14, range [30.02, 95.69]